Protein AF-A0A662TA96-F1 (afdb_monomer_lite)

Sequence (288 aa):
MRIIREYHLDTNRWPRAREIENVYGSIAVYYILEEMRRYGWVERVESGENGGRRVIYRLTKVGETLVILSRWLLERYRIRTVRRLLEELRLGIEALSILSWRRNEVERLAQVLADESVRLARSRLYEKYARDSVIRVDDRMLFEEARSILRKAKNNKKFRRTLLSNTLREYFERFSSQEEDSRRGDEGLYKRLEKRLEKLLEYCFQPRRGRIAVLIKLRAIRSSLTIMSSLIYYAGIFFLLSLAVAVGLTLYALYVPAFFPAIMIMLPYPLLILLLAVICVLARRRTR

Structure (mmCIF, N/CA/C/O backbone):
data_AF-A0A662TA96-F1
#
_entry.id   AF-A0A662TA96-F1
#
loop_
_atom_site.group_PDB
_atom_site.id
_atom_site.type_symbol
_atom_site.label_atom_id
_atom_site.label_alt_id
_atom_site.label_comp_id
_atom_site.label_asym_id
_atom_site.label_entity_id
_atom_site.label_seq_id
_atom_site.pdbx_PDB_ins_code
_atom_site.Cartn_x
_atom_site.Cartn_y
_atom_site.Cartn_z
_atom_site.occupancy
_atom_site.B_iso_or_equiv
_atom_site.auth_seq_id
_atom_site.auth_comp_id
_atom_site.auth_asym_id
_atom_site.auth_atom_id
_atom_site.pdbx_PDB_model_num
ATOM 1 N N . MET A 1 1 ? -17.696 -3.565 18.956 1.00 83.19 1 MET A N 1
ATOM 2 C CA . MET A 1 1 ? -18.428 -4.399 17.970 1.00 83.19 1 MET A CA 1
ATOM 3 C C . MET A 1 1 ? -17.549 -5.429 17.254 1.00 83.19 1 MET A C 1
ATOM 5 O O . MET A 1 1 ? -17.860 -6.602 17.384 1.00 83.19 1 MET A O 1
ATOM 9 N N . ARG A 1 2 ? -16.456 -5.058 16.552 1.00 84.00 2 ARG A N 1
ATOM 10 C CA . ARG A 1 2 ? -15.569 -6.045 15.881 1.00 84.00 2 ARG A CA 1
ATOM 11 C C . ARG A 1 2 ? -15.071 -7.139 16.835 1.00 84.00 2 ARG A C 1
ATOM 13 O O . ARG A 1 2 ? -15.304 -8.304 16.559 1.00 84.00 2 ARG A O 1
ATOM 20 N N . ILE A 1 3 ? -14.523 -6.730 17.984 1.00 85.69 3 ILE A N 1
ATOM 21 C CA . ILE A 1 3 ? -14.071 -7.627 19.063 1.00 85.69 3 ILE A CA 1
ATOM 22 C C . ILE A 1 3 ? -15.184 -8.599 19.479 1.00 85.69 3 ILE A C 1
ATOM 24 O O . ILE A 1 3 ? -14.939 -9.787 19.599 1.00 85.69 3 ILE A O 1
ATOM 28 N N . ILE A 1 4 ? -16.423 -8.115 19.633 1.00 87.50 4 ILE A N 1
ATOM 29 C CA . ILE A 1 4 ? -17.569 -8.945 20.040 1.00 87.50 4 ILE A CA 1
ATOM 30 C C . ILE A 1 4 ? -17.883 -10.013 18.985 1.00 87.50 4 ILE A C 1
ATOM 32 O O . ILE A 1 4 ? -18.104 -11.169 19.330 1.00 87.50 4 ILE A O 1
ATOM 36 N N . ARG A 1 5 ? -17.882 -9.630 17.702 1.00 86.06 5 ARG A N 1
ATOM 37 C CA . ARG A 1 5 ? -18.150 -10.546 16.587 1.00 86.06 5 ARG A CA 1
ATOM 38 C C . ARG A 1 5 ? -17.039 -11.579 16.412 1.00 86.06 5 ARG A C 1
ATOM 40 O O . ARG A 1 5 ? -17.352 -12.746 16.244 1.00 86.06 5 ARG A O 1
ATOM 47 N N . GLU A 1 6 ? -15.777 -11.148 16.419 1.00 87.25 6 GLU A N 1
ATOM 48 C CA . GLU A 1 6 ? -14.607 -12.037 16.295 1.00 87.25 6 GLU A CA 1
ATOM 49 C C . GLU A 1 6 ? -14.605 -13.055 17.434 1.00 87.25 6 GLU A C 1
ATOM 51 O O . GLU A 1 6 ? -14.602 -14.253 17.188 1.00 87.25 6 GLU A O 1
ATOM 56 N N . TYR A 1 7 ? -14.799 -12.588 18.665 1.00 88.31 7 TYR A N 1
ATOM 57 C CA . TYR A 1 7 ? -14.907 -13.462 19.821 1.00 88.31 7 TYR A CA 1
ATOM 58 C C . TYR A 1 7 ? -16.014 -14.510 19.691 1.00 88.31 7 TYR A C 1
ATOM 60 O O . TYR A 1 7 ? -15.793 -15.685 19.978 1.00 88.31 7 TYR A O 1
ATOM 68 N N . HIS A 1 8 ? -17.205 -14.098 19.247 1.00 88.62 8 HIS A N 1
ATOM 69 C CA . HIS A 1 8 ? -18.317 -15.021 19.056 1.00 88.62 8 HIS A CA 1
ATOM 70 C C . HIS A 1 8 ? -18.046 -16.042 17.950 1.00 88.62 8 HIS A C 1
ATOM 72 O O . HIS A 1 8 ? -18.362 -17.211 18.135 1.00 88.62 8 HIS A O 1
ATOM 78 N N . LEU A 1 9 ? -17.424 -15.631 16.843 1.00 88.19 9 LEU A N 1
ATOM 79 C CA . LEU A 1 9 ? -17.047 -16.542 15.760 1.00 88.19 9 LEU A CA 1
ATOM 80 C C . LEU A 1 9 ? -15.986 -17.557 16.199 1.00 88.19 9 LEU A C 1
ATOM 82 O O . LEU A 1 9 ? -16.085 -18.723 15.832 1.00 88.19 9 LEU A O 1
ATOM 86 N N . ASP A 1 10 ? -15.015 -17.128 17.003 1.00 89.50 10 ASP A N 1
ATOM 87 C CA . ASP A 1 10 ? -13.891 -17.972 17.414 1.00 89.50 10 ASP A CA 1
ATOM 88 C C . ASP A 1 10 ? -14.271 -18.949 18.534 1.00 89.50 10 ASP A C 1
ATOM 90 O O . ASP A 1 10 ? -13.751 -20.059 18.612 1.00 89.50 10 ASP A O 1
ATOM 94 N N . THR A 1 11 ? -15.171 -18.539 19.431 1.00 87.75 11 THR A N 1
ATOM 95 C CA . THR A 1 11 ? -15.478 -19.288 20.664 1.00 87.75 11 THR A CA 1
ATOM 96 C C . THR A 1 11 ? -16.909 -19.819 20.729 1.00 87.75 11 THR A C 1
ATOM 98 O O . THR A 1 11 ? -17.276 -20.479 21.699 1.00 87.75 11 THR A O 1
ATOM 101 N N . ASN A 1 12 ? -17.738 -19.502 19.731 1.00 88.25 12 ASN A N 1
ATOM 102 C CA . ASN A 1 12 ? -19.174 -19.789 19.682 1.00 88.25 12 ASN A CA 1
ATOM 103 C C . ASN A 1 12 ? -19.975 -19.269 20.900 1.00 88.25 12 ASN A C 1
ATOM 105 O O . ASN A 1 12 ? -21.102 -19.694 21.148 1.00 88.25 12 ASN A O 1
ATOM 109 N N . ARG A 1 13 ? -19.419 -18.318 21.671 1.00 88.75 13 ARG A N 1
ATOM 110 C CA . ARG A 1 13 ? -20.044 -17.709 22.861 1.00 88.75 13 ARG A CA 1
ATOM 111 C C . ARG A 1 13 ? -19.975 -16.186 22.834 1.00 88.75 13 ARG A C 1
ATOM 113 O O . ARG A 1 13 ? -19.090 -15.607 22.216 1.00 88.75 13 ARG A O 1
ATOM 120 N N . TRP A 1 14 ? -20.896 -15.524 23.530 1.00 90.12 14 TRP A N 1
ATOM 121 C CA . TRP A 1 14 ? -20.881 -14.063 23.642 1.00 90.12 14 TRP A CA 1
ATOM 122 C C . TRP A 1 14 ? -19.935 -13.598 24.759 1.00 90.12 14 TRP A C 1
ATOM 124 O O . TRP A 1 14 ? -19.918 -14.205 25.837 1.00 90.12 14 TRP A O 1
ATOM 134 N N . PRO A 1 15 ? -19.144 -12.535 24.529 1.00 90.44 15 PRO A N 1
ATOM 135 C CA . PRO A 1 15 ? -18.167 -12.076 25.500 1.00 90.44 15 PRO A CA 1
ATOM 136 C C . PRO A 1 15 ? -18.794 -11.309 26.666 1.00 90.44 15 PRO A C 1
ATOM 138 O O . PRO A 1 15 ? -19.827 -10.641 26.546 1.00 90.44 15 PRO A O 1
ATOM 141 N N . ARG A 1 16 ? -18.098 -11.348 27.802 1.00 90.62 16 ARG A N 1
ATOM 142 C CA . ARG A 1 16 ? -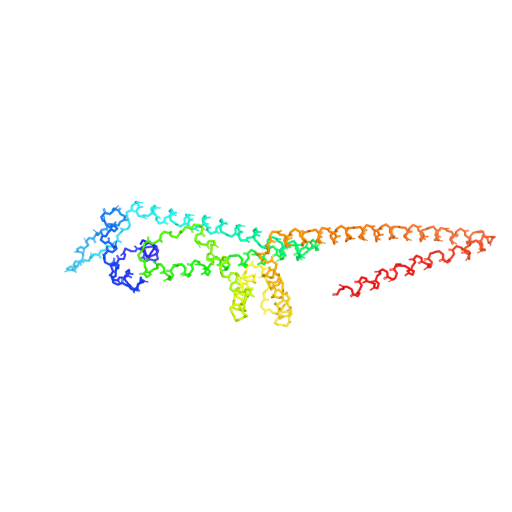18.332 -10.473 28.959 1.00 90.62 16 ARG A CA 1
ATOM 143 C C . ARG A 1 16 ? -17.623 -9.134 28.768 1.00 90.62 16 ARG A C 1
ATOM 145 O O . ARG A 1 16 ? -16.610 -9.064 28.077 1.00 90.62 16 ARG A O 1
ATOM 152 N N . ALA A 1 17 ? -18.077 -8.089 29.464 1.00 88.19 17 ALA A N 1
ATOM 153 C CA . ALA A 1 17 ? -17.422 -6.774 29.411 1.00 88.19 17 ALA A CA 1
ATOM 154 C C . ALA A 1 17 ? -15.919 -6.847 29.733 1.00 88.19 17 ALA A C 1
ATOM 156 O O . ALA A 1 17 ? -15.122 -6.290 28.990 1.00 88.19 17 ALA A O 1
ATOM 157 N N . ARG A 1 18 ? -15.531 -7.620 30.757 1.00 88.50 18 ARG A N 1
ATOM 158 C CA . ARG A 1 18 ? -14.122 -7.829 31.130 1.00 88.50 18 ARG A CA 1
ATOM 159 C C . ARG A 1 18 ? -13.299 -8.511 30.030 1.00 88.50 18 ARG A C 1
ATOM 161 O O . ARG A 1 18 ? -12.125 -8.218 29.861 1.00 88.50 18 ARG A O 1
ATOM 168 N N . GLU A 1 19 ? -13.906 -9.409 29.258 1.00 89.81 19 GLU A N 1
ATOM 169 C CA . GLU A 1 19 ? -13.230 -10.082 28.139 1.00 89.81 19 GLU A CA 1
ATOM 170 C C . GLU A 1 19 ? -13.022 -9.111 26.967 1.00 89.81 19 GLU A C 1
ATOM 172 O O . GLU A 1 19 ? -11.973 -9.121 26.330 1.00 89.81 19 GLU A O 1
ATOM 177 N N . ILE A 1 20 ? -13.985 -8.215 26.731 1.00 86.88 20 ILE A N 1
ATOM 178 C CA . ILE A 1 20 ? -13.861 -7.138 25.740 1.00 86.88 20 ILE A CA 1
ATOM 179 C C . ILE A 1 20 ? -12.807 -6.121 26.190 1.00 86.88 20 ILE A C 1
ATOM 181 O O . ILE A 1 20 ? -11.989 -5.701 25.378 1.00 86.88 20 ILE A O 1
ATOM 185 N N . GLU A 1 21 ? -12.810 -5.743 27.467 1.00 86.06 21 GLU A N 1
ATOM 186 C CA . GLU A 1 21 ? -11.836 -4.835 28.077 1.00 86.06 21 GLU A CA 1
ATOM 187 C C . GLU A 1 21 ? -10.407 -5.360 27.931 1.00 86.06 21 GLU A C 1
ATOM 189 O O . GLU A 1 21 ? -9.543 -4.609 27.489 1.00 86.06 21 GLU A O 1
ATOM 194 N N . ASN A 1 22 ? -10.171 -6.646 28.207 1.00 86.31 22 ASN A N 1
ATOM 195 C CA . ASN A 1 22 ? -8.850 -7.263 28.064 1.00 86.31 22 ASN A CA 1
ATOM 196 C C . ASN A 1 22 ? -8.291 -7.134 26.638 1.00 86.31 22 ASN A C 1
ATOM 198 O O . ASN A 1 22 ? -7.093 -6.938 26.462 1.00 86.31 22 ASN A O 1
ATOM 202 N N . VAL A 1 23 ? -9.151 -7.233 25.618 1.00 82.56 23 VAL A N 1
ATOM 203 C CA . VAL A 1 23 ? -8.744 -7.109 24.208 1.00 82.56 23 VAL A CA 1
ATOM 204 C C . VAL A 1 23 ? -8.660 -5.645 23.770 1.00 82.56 23 VAL A C 1
ATOM 206 O O . VAL A 1 23 ? -7.796 -5.279 22.978 1.00 82.56 23 VAL A O 1
ATOM 209 N N . TYR A 1 24 ? -9.562 -4.795 24.259 1.00 80.06 24 TYR A N 1
ATOM 210 C CA . TYR A 1 24 ? -9.608 -3.375 23.910 1.00 80.06 24 TYR A CA 1
ATOM 211 C C . TYR A 1 24 ? -8.522 -2.553 24.621 1.00 80.06 24 TYR A C 1
ATOM 213 O O . TYR A 1 24 ? -8.091 -1.528 24.100 1.00 80.06 24 TYR A O 1
ATOM 221 N N . GLY A 1 25 ? -8.076 -2.993 25.800 1.00 78.06 25 GLY A N 1
ATOM 222 C CA . GLY A 1 25 ? -7.017 -2.361 26.586 1.00 78.06 25 GLY A CA 1
ATOM 223 C C . GLY A 1 25 ? -7.434 -1.081 27.316 1.00 78.06 25 GLY A C 1
ATOM 224 O O . GLY A 1 25 ? -6.573 -0.276 27.660 1.00 78.06 25 GLY A O 1
ATOM 225 N N . SER A 1 26 ? -8.735 -0.842 27.527 1.00 77.75 26 SER A N 1
ATOM 226 C CA . SER A 1 26 ? -9.219 0.354 28.232 1.00 77.75 26 SER A CA 1
ATOM 227 C C . SER A 1 26 ? -10.564 0.136 28.924 1.00 77.75 26 SER A C 1
ATOM 229 O O . SER A 1 26 ? -11.493 -0.430 28.345 1.00 77.75 26 SER A O 1
ATOM 231 N N . ILE A 1 27 ? -10.690 0.684 30.137 1.00 82.62 27 ILE A N 1
ATOM 232 C CA . ILE A 1 27 ? -11.917 0.663 30.948 1.00 82.62 27 ILE A CA 1
ATOM 233 C C . ILE A 1 27 ? -13.061 1.483 30.324 1.00 82.62 27 ILE A C 1
ATOM 235 O O . ILE A 1 27 ? -14.226 1.311 30.675 1.00 82.62 27 ILE A O 1
ATOM 239 N N . ALA A 1 28 ? -12.776 2.333 29.329 1.00 81.25 28 ALA A N 1
ATOM 240 C CA . ALA A 1 28 ? -13.803 3.068 28.586 1.00 81.25 28 ALA A CA 1
ATOM 241 C C . ALA A 1 28 ? -14.822 2.139 27.890 1.00 81.25 28 ALA A C 1
ATOM 243 O O . ALA A 1 28 ? -15.920 2.573 27.541 1.00 81.25 28 ALA A O 1
ATOM 244 N N . VAL A 1 29 ? -14.493 0.850 27.729 1.00 84.81 29 VAL A N 1
ATOM 245 C CA . VAL A 1 29 ? -15.390 -0.181 27.187 1.00 84.81 29 VAL A CA 1
ATOM 246 C C . VAL A 1 29 ? -16.742 -0.215 27.889 1.00 84.81 29 VAL A C 1
ATOM 248 O O . VAL A 1 29 ? -17.747 -0.362 27.202 1.00 84.81 29 VAL A O 1
ATOM 251 N N . TYR A 1 30 ? -16.807 -0.057 29.214 1.00 86.62 30 TYR A N 1
ATOM 252 C CA . TYR A 1 30 ? -18.087 -0.124 29.932 1.00 86.62 30 TYR A CA 1
ATOM 253 C C . TYR A 1 30 ? -19.036 1.005 29.510 1.00 86.62 30 TYR A C 1
ATOM 255 O O . TYR A 1 30 ? -20.208 0.747 29.241 1.00 86.62 30 TYR A O 1
ATOM 263 N N . TYR A 1 31 ? -18.518 2.231 29.372 1.00 85.75 31 TYR A N 1
ATOM 264 C CA . TYR A 1 31 ? -19.290 3.375 28.879 1.00 85.75 31 TYR A CA 1
ATOM 265 C C . TYR A 1 31 ? -19.729 3.165 27.425 1.00 85.75 31 TYR A C 1
ATOM 267 O O . TYR A 1 31 ? -20.898 3.339 27.091 1.00 85.75 31 TYR A O 1
ATOM 275 N N . ILE A 1 32 ? -18.811 2.708 26.570 1.00 85.69 32 ILE A N 1
ATOM 276 C CA . ILE A 1 32 ? -19.085 2.465 25.150 1.00 85.69 32 ILE A CA 1
ATOM 277 C C . ILE A 1 32 ? -20.143 1.367 24.969 1.00 85.69 32 ILE A C 1
ATOM 279 O O . ILE A 1 32 ? -21.026 1.505 24.129 1.00 85.69 32 ILE A O 1
ATOM 283 N N . LEU A 1 33 ? -20.081 0.275 25.737 1.00 89.56 33 LEU A N 1
ATOM 284 C CA . LEU A 1 33 ? -21.072 -0.806 25.676 1.00 89.56 33 LEU A CA 1
ATOM 285 C C . LEU A 1 33 ? -22.460 -0.329 26.101 1.00 89.56 33 LEU A C 1
ATOM 287 O O . LEU A 1 33 ? -23.453 -0.721 25.492 1.00 89.56 33 LEU A O 1
ATOM 291 N N . GLU A 1 34 ? -22.522 0.531 27.113 1.00 89.00 34 GLU A N 1
ATOM 292 C CA . GLU A 1 34 ? -23.765 1.136 27.573 1.00 89.00 34 GLU A CA 1
ATOM 293 C C . GLU A 1 34 ? -24.357 2.080 26.514 1.00 89.00 34 GLU A C 1
ATOM 295 O O . GLU A 1 34 ? -25.559 2.058 26.252 1.00 89.00 34 GLU A O 1
ATOM 300 N N . GLU A 1 35 ? -23.514 2.843 25.822 1.00 89.00 35 GLU A N 1
ATOM 301 C CA . GLU A 1 35 ? -23.929 3.686 24.702 1.00 89.00 35 GLU A CA 1
ATOM 302 C C . GLU A 1 35 ? -24.412 2.850 23.503 1.00 89.00 35 GLU A C 1
ATOM 304 O O . GLU A 1 35 ? -25.493 3.081 22.961 1.00 89.00 35 GLU A O 1
ATOM 309 N N . MET A 1 36 ? -23.668 1.801 23.137 1.00 89.00 36 MET A N 1
ATOM 310 C CA . MET A 1 36 ? -24.052 0.849 22.086 1.00 89.00 36 MET A CA 1
ATOM 311 C C . MET A 1 36 ? -25.371 0.136 22.403 1.00 89.00 36 MET A C 1
ATOM 313 O O . MET A 1 36 ? -26.127 -0.185 21.482 1.00 89.00 36 MET A O 1
ATOM 317 N N . ARG A 1 37 ? -25.659 -0.095 23.690 1.00 91.56 37 ARG A N 1
ATOM 318 C CA . ARG A 1 37 ? -26.942 -0.620 24.159 1.00 91.56 37 ARG A CA 1
ATOM 319 C C . ARG A 1 37 ? -28.074 0.371 23.923 1.00 91.56 37 ARG A C 1
ATOM 321 O O . ARG A 1 37 ? -29.102 -0.020 23.382 1.00 91.56 37 ARG A O 1
ATOM 328 N N . ARG A 1 38 ? -27.879 1.650 24.263 1.00 89.25 38 ARG A N 1
ATOM 329 C CA . ARG A 1 38 ? -28.877 2.712 24.026 1.00 89.25 38 ARG A CA 1
ATOM 330 C C . ARG A 1 38 ? -29.228 2.863 22.546 1.00 89.25 38 ARG A C 1
ATOM 332 O O . ARG A 1 38 ? -30.392 3.062 22.225 1.00 89.25 38 ARG A O 1
ATOM 339 N N . TYR A 1 39 ? -28.253 2.709 21.651 1.00 87.81 39 TYR A N 1
ATOM 340 C CA . TYR A 1 39 ? -28.488 2.730 20.201 1.00 87.81 39 TYR A CA 1
ATOM 341 C C . TYR A 1 39 ? -29.025 1.406 19.624 1.00 87.81 39 TYR A C 1
ATOM 343 O O . TYR A 1 39 ? -29.233 1.306 18.414 1.00 87.81 39 TYR A O 1
ATOM 351 N N . GLY A 1 40 ? -29.230 0.376 20.452 1.00 88.62 40 GLY A N 1
ATOM 352 C CA . GLY A 1 40 ? -29.748 -0.922 20.017 1.00 88.62 40 GLY A CA 1
ATOM 353 C C . GLY A 1 40 ? -28.773 -1.734 19.160 1.00 88.62 40 GLY A C 1
ATOM 354 O O . GLY A 1 40 ? -29.195 -2.607 18.405 1.00 88.62 40 GLY A O 1
ATOM 355 N N . TRP A 1 41 ? -27.467 -1.458 19.227 1.00 92.12 41 TRP A N 1
ATOM 356 C CA . TRP A 1 41 ? -26.442 -2.211 18.485 1.00 92.12 41 TRP A CA 1
ATOM 357 C C . TRP A 1 41 ? -25.974 -3.446 19.251 1.00 92.12 41 TRP A C 1
ATOM 359 O O . TRP A 1 41 ? -25.523 -4.427 18.656 1.00 92.12 41 TRP A O 1
ATOM 369 N N . VAL A 1 42 ? -26.062 -3.387 20.579 1.00 92.06 42 VAL A N 1
ATOM 370 C CA . VAL A 1 42 ? -25.659 -4.456 21.487 1.00 92.06 42 VAL A CA 1
ATOM 371 C C . VAL A 1 42 ? -26.777 -4.696 22.497 1.00 92.06 42 VAL A C 1
ATOM 373 O O . VAL A 1 42 ? -27.293 -3.764 23.102 1.00 92.06 42 VAL A O 1
ATOM 376 N N . GLU A 1 43 ? -27.127 -5.955 22.710 1.00 92.00 43 GLU A N 1
ATOM 377 C CA . GLU A 1 43 ? -28.016 -6.403 23.772 1.00 92.00 43 GLU A CA 1
ATOM 378 C C . GLU A 1 43 ? -27.194 -6.862 24.974 1.00 92.00 43 GLU A C 1
ATOM 380 O O . GLU A 1 43 ? -26.231 -7.623 24.847 1.00 92.00 43 GLU A O 1
ATOM 385 N N . ARG A 1 44 ? -27.596 -6.406 26.160 1.00 90.00 44 ARG A N 1
ATOM 386 C CA . ARG A 1 44 ? -27.081 -6.907 27.431 1.00 90.00 44 ARG A CA 1
ATOM 387 C C . ARG A 1 44 ? -27.991 -8.042 27.882 1.00 90.00 44 ARG A C 1
ATOM 389 O O . ARG A 1 44 ? -29.145 -7.790 28.211 1.00 90.00 44 ARG A O 1
ATOM 396 N N . VAL A 1 45 ? -27.468 -9.263 27.910 1.00 87.38 45 VAL A N 1
ATOM 397 C CA . VAL A 1 45 ? -28.209 -10.443 28.366 1.00 87.38 45 VAL A CA 1
ATOM 398 C C . VAL A 1 45 ? -27.643 -10.874 29.709 1.00 87.38 45 VAL A C 1
ATOM 400 O O . VAL A 1 45 ? -26.435 -11.074 29.857 1.00 87.38 45 VAL A O 1
ATOM 403 N N . GLU A 1 46 ? -28.515 -10.988 30.701 1.00 83.94 46 GLU A N 1
ATOM 404 C CA . GLU A 1 46 ? -28.163 -11.518 32.013 1.00 83.94 46 GLU A CA 1
ATOM 405 C C . GLU A 1 46 ? -28.533 -13.001 32.033 1.00 83.94 46 GLU A C 1
ATOM 407 O O . GLU A 1 46 ? -29.708 -13.351 31.988 1.00 83.94 46 GLU A O 1
ATOM 412 N N . SER A 1 47 ? -27.528 -13.878 32.043 1.00 67.00 47 SER A N 1
ATOM 413 C CA . SER A 1 47 ? -27.744 -15.309 32.246 1.00 67.00 47 SER A CA 1
ATOM 414 C C . SER A 1 47 ? -27.625 -15.628 33.734 1.00 67.00 47 SER A C 1
ATOM 416 O O . SER A 1 47 ? -26.635 -15.274 34.387 1.00 67.00 47 SER A O 1
ATOM 418 N N . GLY A 1 48 ? -28.666 -16.272 34.259 1.00 60.31 48 GLY A N 1
ATOM 419 C CA . GLY A 1 48 ? -28.779 -16.736 35.639 1.00 60.31 48 GLY A CA 1
ATOM 420 C C . GLY A 1 48 ? -28.365 -18.194 35.838 1.00 60.31 48 GLY A C 1
ATOM 421 O O . GLY A 1 48 ? -28.843 -18.825 36.774 1.00 60.31 48 GLY A O 1
ATOM 422 N N . GLU A 1 49 ? -27.521 -18.765 34.977 1.00 51.84 49 GLU A N 1
ATOM 423 C CA . GLU A 1 49 ? -27.073 -20.151 35.153 1.00 51.84 49 GLU A CA 1
ATOM 424 C C . GLU A 1 49 ? -25.978 -20.258 36.233 1.00 51.84 49 GLU A C 1
ATOM 426 O O . GLU A 1 49 ? -24.920 -19.625 36.147 1.00 51.84 49 GLU A O 1
ATOM 431 N N . ASN A 1 50 ? -26.234 -21.105 37.238 1.00 49.59 50 ASN A N 1
ATOM 432 C CA . ASN A 1 50 ? -25.343 -21.471 38.351 1.00 49.59 50 ASN A CA 1
ATOM 433 C C . ASN A 1 50 ? -25.037 -20.360 39.374 1.00 49.59 50 ASN A C 1
ATOM 435 O O . ASN A 1 50 ? -23.875 -20.107 39.691 1.00 49.59 50 ASN A O 1
ATOM 439 N N . GLY A 1 51 ? -26.065 -19.695 39.915 1.00 55.12 51 GLY A N 1
ATOM 440 C CA . GLY A 1 51 ? -25.956 -18.891 41.149 1.00 55.12 51 GLY A CA 1
ATOM 441 C C . GLY A 1 51 ? -25.149 -17.586 41.054 1.00 55.12 51 GLY A C 1
ATOM 442 O O . GLY A 1 51 ? -25.112 -16.820 42.013 1.00 55.12 51 GLY A O 1
ATOM 443 N N . GLY A 1 52 ? -24.541 -17.287 39.903 1.00 58.00 52 GLY A N 1
ATOM 444 C CA . GLY A 1 52 ? -23.850 -16.029 39.632 1.00 58.00 52 GLY A CA 1
ATOM 445 C C . GLY A 1 52 ? -24.489 -15.292 38.462 1.00 58.00 52 GLY A C 1
ATOM 446 O O . GLY A 1 52 ? -24.589 -15.845 37.370 1.00 58.00 52 GLY A O 1
ATOM 447 N N . ARG A 1 53 ? -24.876 -14.023 38.657 1.00 65.25 53 ARG A N 1
ATOM 448 C CA . ARG A 1 53 ? -25.350 -13.155 37.564 1.00 65.25 53 ARG A CA 1
ATOM 449 C C . ARG A 1 53 ? -24.226 -12.964 36.543 1.00 65.25 53 ARG A C 1
ATOM 451 O O . ARG A 1 53 ? -23.254 -12.255 36.808 1.00 65.25 53 ARG A O 1
ATOM 458 N N . ARG A 1 54 ? -24.339 -13.593 35.370 1.00 73.31 54 ARG A N 1
ATOM 459 C CA . ARG A 1 54 ? -23.375 -13.443 34.270 1.00 73.31 54 ARG A CA 1
ATOM 460 C C . ARG A 1 54 ? -23.950 -12.506 33.220 1.00 73.31 54 ARG A C 1
ATOM 462 O O . ARG A 1 54 ? -24.898 -12.848 32.525 1.00 73.31 54 ARG A O 1
ATOM 469 N N . VAL A 1 55 ? -23.344 -11.330 33.089 1.00 85.25 55 VAL A N 1
ATOM 470 C CA . VAL A 1 55 ? -23.705 -10.349 32.060 1.00 85.25 55 VAL A CA 1
ATOM 471 C C . VAL A 1 55 ? -22.862 -10.589 30.810 1.00 85.25 55 VAL A C 1
ATOM 473 O O . VAL A 1 55 ? -21.632 -10.488 30.855 1.00 85.25 55 VAL A O 1
ATOM 476 N N . ILE A 1 56 ? -23.525 -10.889 29.698 1.00 90.06 56 ILE A N 1
ATOM 477 C CA . ILE A 1 56 ? -22.914 -11.043 28.374 1.00 90.06 56 ILE A CA 1
ATOM 478 C C . ILE A 1 56 ? -23.454 -9.982 27.415 1.00 90.06 56 ILE A C 1
ATOM 480 O O . ILE A 1 56 ? -24.564 -9.473 27.582 1.00 90.06 56 ILE A O 1
ATOM 484 N N . TYR A 1 57 ? -22.651 -9.650 26.408 1.00 90.56 57 TYR A N 1
ATOM 485 C CA . TYR A 1 57 ? -22.980 -8.634 25.414 1.00 90.56 57 TYR A CA 1
ATOM 486 C C . TYR A 1 57 ? -23.105 -9.277 24.035 1.00 90.56 57 TYR A C 1
ATOM 488 O O . TYR A 1 57 ? -22.120 -9.755 23.467 1.00 90.56 57 TYR A O 1
ATOM 496 N N . ARG A 1 58 ? -24.327 -9.281 23.501 1.00 91.25 58 ARG A N 1
ATOM 497 C CA . ARG A 1 58 ? -24.675 -9.841 22.194 1.00 91.25 58 ARG A CA 1
ATOM 498 C C . ARG A 1 58 ? -24.817 -8.733 21.158 1.00 91.25 58 ARG A C 1
ATOM 500 O O . ARG A 1 58 ? -25.386 -7.692 21.453 1.00 91.25 58 ARG A O 1
ATOM 507 N N . LEU A 1 59 ? -24.342 -8.946 19.931 1.00 91.31 59 LEU A N 1
ATOM 508 C CA . LEU A 1 59 ? -24.679 -8.036 18.831 1.00 91.31 59 LEU A CA 1
ATOM 509 C C . LEU A 1 59 ? -26.130 -8.262 18.400 1.00 91.31 59 LEU A C 1
ATOM 511 O O . LEU A 1 59 ? -26.550 -9.399 18.191 1.00 91.31 59 LEU A O 1
ATOM 515 N N . THR A 1 60 ? -26.885 -7.179 18.239 1.00 92.50 60 THR A N 1
ATOM 516 C CA . THR A 1 60 ? -28.205 -7.239 17.600 1.00 92.50 60 THR A CA 1
ATOM 517 C C . THR A 1 60 ? -28.043 -7.418 16.090 1.00 92.50 60 THR A C 1
ATOM 519 O O . THR A 1 60 ? -26.960 -7.190 15.545 1.00 92.50 60 THR A O 1
ATOM 522 N N . LYS A 1 61 ? -29.128 -7.727 15.366 1.00 90.25 61 LYS A N 1
ATOM 523 C CA . LYS A 1 61 ? -29.109 -7.739 13.887 1.00 90.25 61 LYS A CA 1
ATOM 524 C C . LYS A 1 61 ? -28.599 -6.412 13.303 1.00 90.25 61 LYS A C 1
ATOM 526 O O . LYS A 1 61 ? -27.876 -6.404 12.305 1.00 90.25 61 LYS A O 1
ATOM 531 N N . VAL A 1 62 ? -28.936 -5.289 13.943 1.00 88.31 62 VAL A N 1
ATOM 532 C CA . VAL A 1 62 ? -28.447 -3.954 13.564 1.00 88.31 62 VAL A CA 1
ATOM 533 C C . VAL A 1 62 ? -26.941 -3.848 13.810 1.00 88.31 62 VAL A C 1
ATOM 535 O O . VAL A 1 62 ? -26.205 -3.453 12.907 1.00 88.31 62 VAL A O 1
ATOM 538 N N . GLY A 1 63 ? -26.461 -4.260 14.988 1.00 87.12 63 GLY A N 1
ATOM 539 C CA . GLY A 1 63 ? -25.034 -4.271 15.317 1.00 87.12 63 GLY A CA 1
ATOM 540 C C . GLY A 1 63 ? -24.204 -5.147 14.377 1.00 87.12 63 GLY A C 1
ATOM 541 O O . GLY A 1 63 ? -23.145 -4.726 13.910 1.00 87.12 63 GLY A O 1
ATOM 542 N N . GLU A 1 64 ? -24.693 -6.340 14.035 1.00 85.88 64 GLU A N 1
ATOM 543 C CA . GLU A 1 64 ? -24.050 -7.226 13.058 1.00 85.88 64 GLU A CA 1
ATOM 544 C C . GLU A 1 64 ? -23.969 -6.580 11.672 1.00 85.88 64 GLU A C 1
ATOM 546 O O . GLU A 1 64 ? -22.899 -6.562 11.051 1.00 85.88 64 GLU A O 1
ATOM 551 N N . THR A 1 65 ? -25.070 -5.977 11.219 1.00 86.56 65 THR A N 1
ATOM 552 C CA . THR A 1 65 ? -25.130 -5.267 9.937 1.00 86.56 65 THR A CA 1
ATOM 553 C C . THR A 1 65 ? -24.145 -4.096 9.909 1.00 86.56 65 THR A C 1
ATOM 555 O O . THR A 1 65 ? -23.423 -3.921 8.928 1.00 86.56 65 THR A O 1
ATOM 558 N N . LEU A 1 66 ? -24.022 -3.332 11.000 1.00 84.88 66 LEU A N 1
ATOM 559 C CA . LEU A 1 66 ? -23.054 -2.235 11.118 1.00 84.88 66 LEU A CA 1
ATOM 560 C C . LEU A 1 66 ? -21.600 -2.721 11.068 1.00 84.88 66 LEU A C 1
ATOM 562 O O . LEU A 1 66 ? -20.752 -2.064 10.457 1.00 84.88 66 LEU A O 1
ATOM 566 N N . VAL A 1 67 ? -21.283 -3.877 11.657 1.00 83.06 67 VAL A N 1
ATOM 567 C CA . VAL A 1 67 ? -19.940 -4.474 11.540 1.00 83.06 67 VAL A CA 1
ATOM 568 C C . VAL A 1 67 ? -19.635 -4.860 10.091 1.00 83.06 67 VAL A C 1
ATOM 570 O O . VAL A 1 67 ? -18.536 -4.592 9.602 1.00 83.06 67 VAL A O 1
ATOM 573 N N . ILE A 1 68 ? -20.601 -5.439 9.378 1.00 80.75 68 ILE A N 1
ATOM 574 C CA . ILE A 1 68 ? -20.432 -5.809 7.966 1.00 80.75 68 ILE A CA 1
ATOM 575 C C . ILE A 1 68 ? -20.277 -4.557 7.090 1.00 80.75 68 ILE A C 1
ATOM 577 O O . ILE A 1 68 ? -19.321 -4.459 6.317 1.00 80.75 68 ILE A O 1
ATOM 581 N N . LEU A 1 69 ? -21.165 -3.572 7.249 1.00 83.38 69 LEU A N 1
ATOM 582 C CA . LEU A 1 69 ? -21.139 -2.319 6.490 1.00 83.38 69 LEU A CA 1
ATOM 583 C C . LEU A 1 69 ? -19.859 -1.524 6.742 1.00 83.38 69 LEU A C 1
ATOM 585 O O . LEU A 1 69 ? -19.251 -1.024 5.799 1.00 83.38 69 LEU A O 1
ATOM 589 N N . SER A 1 70 ? -19.410 -1.434 7.995 1.00 78.94 70 SER A N 1
ATOM 590 C CA . SER A 1 70 ? -18.155 -0.753 8.328 1.00 78.94 70 SER A CA 1
ATOM 591 C C . SER A 1 70 ? -16.944 -1.449 7.703 1.00 78.94 70 SER A C 1
ATOM 593 O O . SER A 1 70 ? -16.071 -0.768 7.167 1.00 78.94 70 SER A O 1
ATOM 595 N N . ARG A 1 71 ? -16.903 -2.790 7.676 1.00 80.44 71 ARG A N 1
ATOM 596 C CA . ARG A 1 71 ? -15.851 -3.536 6.966 1.00 80.44 71 ARG A CA 1
ATOM 597 C C . ARG A 1 71 ? -15.867 -3.239 5.467 1.00 80.44 71 ARG A C 1
ATOM 599 O O . ARG A 1 71 ? -14.810 -2.974 4.898 1.00 80.44 71 ARG A O 1
ATOM 606 N N . TRP A 1 72 ? -17.043 -3.252 4.845 1.00 83.94 72 TRP A N 1
ATOM 607 C CA . TRP A 1 72 ? -17.191 -2.955 3.421 1.00 83.94 72 TRP A CA 1
ATOM 608 C C . TRP A 1 72 ? -16.785 -1.514 3.082 1.00 83.94 72 TRP A C 1
ATOM 610 O O . TRP A 1 72 ? -16.059 -1.285 2.116 1.00 83.94 72 TRP A O 1
ATOM 620 N N . LEU A 1 73 ? -17.179 -0.543 3.911 1.00 82.38 73 LEU A N 1
ATOM 621 C CA . LEU A 1 73 ? -16.784 0.860 3.766 1.00 82.38 73 LEU A CA 1
ATOM 622 C C . LEU A 1 73 ? -15.269 1.042 3.886 1.00 82.38 73 LEU A C 1
ATOM 624 O O . LEU A 1 73 ? -14.669 1.690 3.032 1.00 82.38 73 LEU A O 1
ATOM 628 N N . LEU A 1 74 ? -14.637 0.432 4.892 1.00 81.19 74 LEU A N 1
ATOM 629 C CA . LEU A 1 74 ? -13.183 0.494 5.070 1.00 81.19 74 LEU A CA 1
ATOM 630 C C . LEU A 1 74 ? -12.435 -0.128 3.887 1.00 81.19 74 LEU A C 1
ATOM 632 O O . LEU A 1 74 ? -11.409 0.403 3.465 1.00 81.19 74 LEU A O 1
ATOM 636 N N . GLU A 1 75 ? -12.956 -1.216 3.322 1.00 84.06 75 GLU A N 1
ATOM 637 C CA . GLU A 1 75 ? -12.378 -1.842 2.133 1.00 84.06 75 GLU A CA 1
ATOM 638 C C . GLU A 1 75 ? -12.542 -0.958 0.891 1.00 84.06 75 GLU A C 1
ATOM 640 O O . GLU A 1 75 ? -11.595 -0.746 0.132 1.00 84.06 75 GLU A O 1
ATOM 645 N N . ARG A 1 76 ? -13.716 -0.344 0.720 1.00 86.06 76 ARG A N 1
ATOM 646 C CA . ARG A 1 76 ? -13.961 0.632 -0.347 1.00 86.06 76 ARG A CA 1
ATOM 647 C C . ARG A 1 76 ? -13.012 1.825 -0.243 1.00 86.06 76 ARG A C 1
ATOM 649 O O . ARG A 1 76 ? -12.494 2.284 -1.263 1.00 86.06 76 ARG A O 1
ATOM 656 N N . TYR A 1 77 ? -12.774 2.318 0.971 1.00 84.62 77 TYR A N 1
ATOM 657 C CA . TYR A 1 77 ? -11.833 3.404 1.234 1.00 84.62 77 TYR A CA 1
ATOM 658 C C . TYR A 1 77 ? -10.405 2.975 0.917 1.00 84.62 77 TYR A C 1
ATOM 660 O O . TYR A 1 77 ? -9.731 3.678 0.171 1.00 84.62 77 TYR A O 1
ATOM 668 N N . ARG A 1 78 ? -9.983 1.781 1.355 1.00 86.94 78 ARG A N 1
ATOM 669 C CA . ARG A 1 78 ? -8.680 1.197 1.002 1.00 86.94 78 ARG A CA 1
ATOM 670 C C . ARG A 1 78 ? -8.473 1.182 -0.511 1.00 86.94 78 ARG A C 1
ATOM 672 O O . ARG A 1 78 ? -7.502 1.758 -0.991 1.00 86.94 78 ARG A O 1
ATOM 679 N N . ILE A 1 79 ? -9.403 0.596 -1.267 1.00 87.94 79 ILE A N 1
ATOM 680 C CA . ILE A 1 79 ? -9.306 0.473 -2.731 1.00 87.94 79 ILE A CA 1
ATOM 681 C C . ILE A 1 79 ? -9.218 1.850 -3.401 1.00 87.94 79 ILE A C 1
ATOM 683 O O . ILE A 1 79 ? -8.378 2.064 -4.279 1.00 87.94 79 ILE A O 1
ATOM 687 N N . ARG A 1 80 ? -10.056 2.809 -2.985 1.00 89.44 80 ARG A N 1
ATOM 688 C CA . ARG A 1 80 ? -10.017 4.183 -3.515 1.00 89.44 80 ARG A CA 1
ATOM 689 C C . ARG A 1 80 ? -8.694 4.873 -3.214 1.00 89.44 80 ARG A C 1
ATOM 691 O O . ARG A 1 80 ? -8.125 5.500 -4.105 1.00 89.44 80 ARG A O 1
ATOM 698 N N . THR A 1 81 ? -8.208 4.761 -1.983 1.00 89.00 81 THR A N 1
ATOM 699 C CA . THR A 1 81 ? -6.945 5.366 -1.567 1.00 89.00 81 THR A CA 1
ATOM 700 C C . THR A 1 81 ? -5.775 4.774 -2.342 1.00 89.00 81 THR A C 1
ATOM 702 O O . THR A 1 81 ? -4.958 5.529 -2.863 1.00 89.00 81 THR A O 1
ATOM 705 N N . VAL A 1 82 ? -5.727 3.449 -2.491 1.00 91.25 82 VAL A N 1
ATOM 706 C CA . VAL A 1 82 ? -4.707 2.758 -3.290 1.00 91.25 82 VAL A CA 1
ATOM 707 C C . VAL A 1 82 ? -4.742 3.238 -4.740 1.00 91.25 82 VAL A C 1
ATOM 709 O O . VAL A 1 82 ? -3.706 3.630 -5.269 1.00 91.25 82 VAL A O 1
ATOM 712 N N . ARG A 1 83 ? -5.924 3.321 -5.368 1.00 91.62 83 ARG A N 1
ATOM 713 C CA . ARG A 1 83 ? -6.059 3.839 -6.741 1.00 91.62 83 ARG A CA 1
ATOM 714 C C . ARG A 1 83 ? -5.521 5.268 -6.877 1.00 91.62 83 ARG A C 1
ATOM 716 O O . ARG A 1 83 ? -4.728 5.531 -7.775 1.00 91.62 83 ARG A O 1
ATOM 723 N N . ARG A 1 84 ? -5.891 6.169 -5.961 1.00 90.25 84 ARG A N 1
ATOM 724 C CA . ARG A 1 84 ? -5.388 7.556 -5.951 1.00 90.25 84 ARG A CA 1
ATOM 725 C C . ARG A 1 84 ? -3.872 7.622 -5.742 1.00 90.25 84 ARG A C 1
ATOM 727 O O . ARG A 1 84 ? -3.203 8.456 -6.341 1.00 90.25 84 ARG A O 1
ATOM 734 N N . LEU A 1 85 ? -3.308 6.751 -4.904 1.00 90.25 85 LEU A N 1
ATOM 735 C CA . LEU A 1 85 ? -1.857 6.669 -4.727 1.00 90.25 85 LEU A CA 1
ATOM 736 C C . LEU A 1 85 ? -1.166 6.188 -6.001 1.00 90.25 85 LEU A C 1
ATOM 738 O O . LEU A 1 85 ? -0.172 6.782 -6.399 1.00 90.25 85 LEU A O 1
ATOM 742 N N . LEU A 1 86 ? -1.701 5.178 -6.683 1.00 90.81 86 LEU A N 1
ATOM 743 C CA . LEU A 1 86 ? -1.148 4.708 -7.956 1.00 90.81 86 LEU A CA 1
ATOM 744 C C . LEU A 1 86 ? -1.157 5.797 -9.030 1.00 90.81 86 LEU A C 1
ATOM 746 O O . LEU A 1 86 ? -0.207 5.897 -9.801 1.00 90.81 86 LEU A O 1
ATOM 750 N N . GLU A 1 87 ? -2.177 6.655 -9.055 1.00 88.69 87 GLU A N 1
ATOM 751 C CA . GLU A 1 87 ? -2.198 7.837 -9.925 1.00 88.69 87 GLU A CA 1
ATOM 752 C C . GLU A 1 87 ? -1.054 8.814 -9.599 1.00 88.69 87 GLU A C 1
ATOM 754 O O . GLU A 1 87 ? -0.438 9.375 -10.507 1.00 88.69 87 GLU A O 1
ATOM 759 N N . GLU A 1 88 ? -0.711 8.980 -8.319 1.00 86.06 88 GLU A N 1
ATOM 760 C CA . GLU A 1 88 ? 0.444 9.776 -7.875 1.00 86.06 88 GLU A CA 1
ATOM 761 C C . GLU A 1 88 ? 1.792 9.102 -8.202 1.00 86.06 88 GLU A C 1
ATOM 763 O O . GLU A 1 88 ? 2.781 9.797 -8.455 1.00 86.06 88 GLU A O 1
ATOM 768 N N . LEU A 1 89 ? 1.829 7.763 -8.242 1.00 87.06 89 LEU A N 1
ATOM 769 C CA . LEU A 1 89 ? 2.989 6.946 -8.631 1.00 87.06 89 LEU A CA 1
ATOM 770 C C . LEU A 1 89 ? 3.140 6.787 -10.151 1.00 87.06 89 LEU A C 1
ATOM 772 O O . LEU A 1 89 ? 4.199 6.363 -10.619 1.00 87.06 89 LEU A O 1
ATOM 776 N N . ARG A 1 90 ? 2.107 7.122 -10.934 1.00 86.50 90 ARG A N 1
ATOM 777 C CA . ARG A 1 90 ? 1.995 6.798 -12.365 1.00 86.50 90 ARG A CA 1
ATOM 778 C C . ARG A 1 90 ? 3.214 7.208 -13.184 1.00 86.50 90 ARG A C 1
ATOM 780 O O . ARG A 1 90 ? 3.651 6.461 -14.049 1.00 86.50 90 ARG A O 1
ATOM 787 N N . LEU A 1 91 ? 3.799 8.362 -12.883 1.00 81.06 91 LEU A N 1
ATOM 788 C CA . LEU A 1 91 ? 5.002 8.835 -13.569 1.00 81.06 91 LEU A CA 1
ATOM 789 C C . LEU A 1 91 ? 6.215 7.949 -13.323 1.00 81.06 91 LEU A C 1
ATOM 791 O O . LEU A 1 91 ? 6.966 7.678 -14.252 1.00 81.06 91 LEU A O 1
ATOM 795 N N . GLY A 1 92 ? 6.400 7.489 -12.086 1.00 82.56 92 GLY A N 1
ATOM 796 C CA . GLY A 1 92 ? 7.457 6.540 -11.758 1.00 82.56 92 GLY A CA 1
ATOM 797 C C . GLY A 1 92 ? 7.225 5.197 -12.445 1.00 82.56 92 GLY A C 1
ATOM 798 O O . GLY A 1 92 ? 8.172 4.611 -12.970 1.00 82.56 92 GLY A O 1
ATOM 799 N N . ILE A 1 93 ? 5.966 4.745 -12.504 1.00 84.38 93 ILE A N 1
ATOM 800 C CA . ILE A 1 93 ? 5.587 3.517 -13.213 1.00 84.38 93 ILE A CA 1
ATOM 801 C C . ILE A 1 93 ? 5.951 3.639 -14.694 1.00 84.38 93 ILE A C 1
ATOM 803 O O . ILE A 1 93 ? 6.666 2.789 -15.220 1.00 84.38 93 ILE A O 1
ATOM 807 N N . GLU A 1 94 ? 5.526 4.711 -15.361 1.00 81.88 94 GLU A N 1
ATOM 808 C CA . GLU A 1 94 ? 5.812 4.951 -16.778 1.00 81.88 94 GLU A CA 1
ATOM 809 C C . GLU A 1 94 ? 7.319 5.127 -17.041 1.00 81.88 94 GLU A C 1
ATOM 811 O O . GLU A 1 94 ? 7.836 4.593 -18.024 1.00 81.88 94 GLU A O 1
ATOM 816 N N . ALA A 1 95 ? 8.048 5.792 -16.137 1.00 78.62 95 ALA A N 1
ATOM 817 C CA . ALA A 1 95 ? 9.491 5.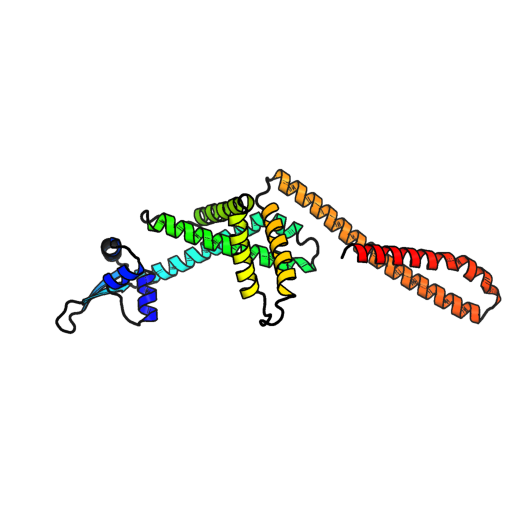994 -16.254 1.00 78.62 95 ALA A CA 1
ATOM 818 C C . ALA A 1 95 ? 10.300 4.697 -16.152 1.00 78.62 95 ALA A C 1
ATOM 820 O O . ALA A 1 95 ? 11.303 4.520 -16.842 1.00 78.62 95 ALA A O 1
ATOM 821 N N . LEU A 1 96 ? 9.881 3.776 -15.288 1.00 80.00 96 LEU A N 1
ATOM 822 C CA . LEU A 1 96 ? 10.580 2.509 -15.078 1.00 80.00 96 LEU A CA 1
ATOM 823 C C . LEU A 1 96 ? 10.102 1.405 -16.030 1.00 80.00 96 LEU A C 1
ATOM 825 O O . LEU A 1 96 ? 10.835 0.440 -16.264 1.00 80.00 96 LEU A O 1
ATOM 829 N N . SER A 1 97 ? 8.924 1.582 -16.631 1.00 78.38 97 SER A N 1
ATOM 830 C CA . SER A 1 97 ? 8.298 0.651 -17.579 1.00 78.38 97 SER A CA 1
ATOM 831 C C . SER A 1 97 ? 8.543 1.008 -19.049 1.00 78.38 97 SER A C 1
ATOM 833 O O . SER A 1 97 ? 7.816 0.527 -19.916 1.00 78.38 97 SER A O 1
ATOM 835 N N . ILE A 1 98 ? 9.561 1.827 -19.359 1.00 68.50 98 ILE A N 1
ATOM 836 C CA . ILE A 1 98 ? 9.936 2.178 -20.749 1.00 68.50 98 ILE A CA 1
ATOM 837 C C . ILE A 1 98 ? 10.102 0.919 -21.610 1.00 68.50 98 ILE A C 1
ATOM 839 O O . ILE A 1 98 ? 9.711 0.898 -22.775 1.00 68.50 98 ILE A O 1
ATOM 843 N N . LEU A 1 99 ? 10.657 -0.145 -21.026 1.00 62.59 99 LEU A N 1
ATOM 844 C CA . LEU A 1 99 ? 10.719 -1.450 -21.668 1.00 62.59 99 LEU A CA 1
ATOM 845 C C . LEU A 1 99 ? 9.481 -2.275 -21.283 1.00 62.59 99 LEU A C 1
ATOM 847 O O . LEU A 1 99 ? 9.276 -2.566 -20.104 1.00 62.59 99 LEU A O 1
ATOM 851 N N . SER A 1 100 ? 8.710 -2.713 -22.280 1.00 62.53 100 SER A N 1
ATOM 852 C CA . SER A 1 100 ? 7.422 -3.412 -22.116 1.00 62.53 100 SER A CA 1
ATOM 853 C C . SER A 1 100 ? 7.491 -4.641 -21.204 1.00 62.53 100 SER A C 1
ATOM 855 O O . SER A 1 100 ? 6.655 -4.796 -20.320 1.00 62.53 100 SER A O 1
ATOM 857 N N . TRP A 1 101 ? 8.536 -5.461 -21.334 1.00 65.38 101 TRP A N 1
ATOM 858 C CA . TRP A 1 101 ? 8.779 -6.648 -20.499 1.00 65.38 101 TRP A CA 1
ATOM 859 C C . TRP A 1 101 ? 8.974 -6.374 -18.993 1.00 65.38 101 TRP A C 1
ATOM 861 O O . TRP A 1 101 ? 8.931 -7.304 -18.197 1.00 65.38 101 TRP A O 1
ATOM 871 N N . ARG A 1 102 ? 9.188 -5.116 -18.574 1.00 72.50 102 ARG A N 1
ATOM 872 C CA . ARG A 1 102 ? 9.366 -4.725 -17.160 1.00 72.50 102 ARG A CA 1
ATOM 873 C C . ARG A 1 102 ? 8.102 -4.140 -16.540 1.00 72.50 102 ARG A C 1
ATOM 875 O O . ARG A 1 102 ? 8.070 -3.925 -15.332 1.00 72.50 102 ARG A O 1
ATOM 882 N N . ARG A 1 103 ? 7.078 -3.880 -17.352 1.00 80.38 103 ARG A N 1
ATOM 883 C CA . ARG A 1 103 ? 5.870 -3.166 -16.941 1.00 80.38 103 ARG A CA 1
ATOM 884 C C . ARG A 1 103 ? 5.139 -3.868 -15.798 1.00 80.38 103 ARG A C 1
ATOM 886 O O . ARG A 1 103 ? 4.871 -3.242 -14.780 1.00 80.38 103 ARG A O 1
ATOM 893 N N . ASN A 1 104 ? 4.929 -5.176 -15.921 1.00 83.50 104 ASN A N 1
ATOM 894 C CA . ASN A 1 104 ? 4.212 -5.961 -14.913 1.00 83.50 104 ASN A CA 1
ATOM 895 C C . ASN A 1 104 ? 4.931 -5.965 -13.552 1.00 83.50 104 ASN A C 1
ATOM 897 O O . ASN A 1 104 ? 4.288 -5.877 -12.512 1.00 83.50 104 ASN A O 1
ATOM 901 N N . GLU A 1 105 ? 6.266 -6.041 -13.549 1.00 85.38 105 GLU A N 1
ATOM 902 C CA . GLU A 1 105 ? 7.083 -6.038 -12.326 1.00 85.38 105 GLU A CA 1
ATOM 903 C C . GLU A 1 105 ? 6.983 -4.684 -11.604 1.00 85.38 105 GLU A C 1
ATOM 905 O O . GLU A 1 105 ? 6.783 -4.623 -10.394 1.00 85.38 105 GLU A O 1
ATOM 910 N N . VAL A 1 106 ? 7.062 -3.584 -12.358 1.00 86.94 106 VAL A N 1
ATOM 911 C CA . VAL A 1 106 ? 6.977 -2.220 -11.816 1.00 86.94 106 VAL A CA 1
ATOM 912 C C . VAL A 1 106 ? 5.567 -1.898 -11.319 1.00 86.94 106 VAL A C 1
ATOM 914 O O . VAL A 1 106 ? 5.426 -1.315 -10.246 1.00 86.94 106 VAL A O 1
ATOM 917 N N . GLU A 1 107 ? 4.529 -2.285 -12.062 1.00 88.88 107 GLU A N 1
ATOM 918 C CA . GLU A 1 107 ? 3.133 -2.100 -11.650 1.00 88.88 107 GLU A CA 1
ATOM 919 C C . GLU A 1 107 ? 2.831 -2.877 -10.359 1.00 88.88 107 GLU A C 1
ATOM 921 O O . GLU A 1 107 ? 2.247 -2.313 -9.433 1.00 88.88 107 GLU A O 1
ATOM 926 N N . ARG A 1 108 ? 3.313 -4.123 -10.233 1.00 89.25 108 ARG A N 1
ATOM 927 C CA . ARG A 1 108 ? 3.189 -4.911 -8.994 1.00 89.25 108 ARG A CA 1
ATOM 928 C C . ARG A 1 108 ? 3.944 -4.279 -7.825 1.00 89.25 108 ARG A C 1
ATOM 930 O O . ARG A 1 108 ? 3.383 -4.170 -6.741 1.00 89.25 108 ARG A O 1
ATOM 937 N N . LEU A 1 109 ? 5.177 -3.810 -8.029 1.00 89.94 109 LEU A N 1
ATOM 938 C CA . LEU A 1 109 ? 5.930 -3.102 -6.985 1.00 89.94 109 LEU A CA 1
ATOM 939 C C . LEU A 1 109 ? 5.206 -1.833 -6.514 1.00 89.94 109 LEU A C 1
ATOM 941 O O . LEU A 1 109 ? 5.132 -1.576 -5.314 1.00 89.94 109 LEU A O 1
ATOM 945 N N . ALA A 1 110 ? 4.654 -1.048 -7.441 1.00 90.62 110 ALA A N 1
ATOM 946 C CA . ALA A 1 110 ? 3.896 0.154 -7.109 1.00 90.62 110 ALA A CA 1
ATOM 947 C C . ALA A 1 110 ? 2.594 -0.172 -6.360 1.00 90.62 110 ALA A C 1
ATOM 949 O O . ALA A 1 110 ? 2.244 0.534 -5.415 1.00 90.62 110 ALA A O 1
ATOM 950 N N . GLN A 1 111 ? 1.915 -1.259 -6.741 1.00 92.75 111 GLN A N 1
ATOM 951 C CA . GLN A 1 111 ? 0.733 -1.770 -6.049 1.00 92.75 111 GLN A CA 1
ATOM 952 C C . GLN A 1 111 ? 1.045 -2.136 -4.596 1.00 92.75 111 GLN A C 1
ATOM 954 O O . GLN A 1 111 ? 0.355 -1.666 -3.695 1.00 92.75 111 GLN A O 1
ATOM 959 N N . VAL A 1 112 ? 2.101 -2.921 -4.358 1.00 92.25 112 VAL A N 1
ATOM 960 C CA . VAL A 1 112 ? 2.483 -3.336 -2.997 1.00 92.25 112 VAL A CA 1
ATOM 961 C C . VAL A 1 112 ? 2.940 -2.136 -2.167 1.00 92.25 112 VAL A C 1
ATOM 963 O O . VAL A 1 112 ? 2.548 -2.004 -1.013 1.00 92.25 112 VAL A O 1
ATOM 966 N N . LEU A 1 113 ? 3.683 -1.195 -2.760 1.00 92.38 113 LEU A N 1
ATOM 967 C CA . LEU A 1 113 ? 4.087 0.034 -2.071 1.00 92.38 113 LEU A CA 1
ATOM 968 C C . LEU A 1 113 ? 2.877 0.881 -1.643 1.00 92.38 113 LEU A C 1
ATOM 970 O O . LEU A 1 113 ? 2.872 1.456 -0.550 1.00 92.38 113 LEU A O 1
ATOM 974 N N . ALA A 1 114 ? 1.856 0.977 -2.499 1.00 92.06 114 ALA A N 1
ATOM 975 C CA . ALA A 1 114 ? 0.618 1.680 -2.183 1.00 92.06 114 ALA A CA 1
ATOM 976 C C . ALA A 1 114 ? -0.174 0.958 -1.081 1.00 92.06 114 ALA A C 1
ATOM 978 O O . ALA A 1 114 ? -0.604 1.611 -0.129 1.00 92.06 114 ALA A O 1
ATOM 979 N N . ASP A 1 115 ? -0.314 -0.367 -1.169 1.00 91.12 115 ASP A N 1
ATOM 980 C CA . ASP A 1 115 ? -0.980 -1.192 -0.154 1.00 91.12 115 ASP A CA 1
ATOM 981 C C . ASP A 1 115 ? -0.306 -1.048 1.221 1.00 91.12 115 ASP A C 1
ATOM 983 O O . ASP A 1 115 ? -0.982 -0.738 2.206 1.00 91.12 115 ASP A O 1
ATOM 987 N N . GLU A 1 116 ? 1.022 -1.176 1.289 1.00 91.81 116 GLU A N 1
ATOM 988 C CA . GLU A 1 116 ? 1.795 -1.058 2.532 1.00 91.81 116 GLU A CA 1
ATOM 989 C C . GLU A 1 116 ? 1.698 0.358 3.124 1.00 91.81 116 GLU A C 1
ATOM 991 O O . GLU A 1 116 ? 1.536 0.543 4.335 1.00 91.81 116 GLU A O 1
ATOM 996 N N . SER A 1 117 ? 1.703 1.388 2.273 1.00 91.38 117 SER A N 1
ATOM 997 C CA . SER A 1 117 ? 1.517 2.777 2.713 1.00 91.38 117 SER A CA 1
ATOM 998 C C . SER A 1 117 ? 0.129 3.009 3.311 1.00 91.38 117 SER A C 1
ATOM 1000 O O . SER A 1 117 ? 0.003 3.691 4.330 1.00 91.38 117 SER A O 1
ATOM 1002 N N . VAL A 1 118 ? -0.913 2.424 2.715 1.00 91.50 118 VAL A N 1
ATOM 1003 C CA . VAL A 1 118 ? -2.283 2.491 3.241 1.00 91.50 118 VAL A CA 1
ATOM 1004 C C . VAL A 1 118 ? -2.420 1.685 4.528 1.00 91.50 118 VAL A C 1
ATOM 1006 O O . VAL A 1 118 ? -3.084 2.144 5.457 1.00 91.50 118 VAL A O 1
ATOM 1009 N N . ARG A 1 119 ? -1.761 0.528 4.635 1.00 89.19 119 ARG A N 1
ATOM 1010 C CA . ARG A 1 119 ? -1.728 -0.281 5.861 1.00 89.19 119 ARG A CA 1
ATOM 1011 C C . ARG A 1 119 ? -1.121 0.501 7.027 1.00 89.19 119 ARG A C 1
ATOM 1013 O O . ARG A 1 119 ? -1.716 0.557 8.103 1.00 89.19 119 ARG A O 1
ATOM 1020 N N . LEU A 1 120 ? 0.012 1.165 6.803 1.00 89.62 120 LEU A N 1
ATOM 1021 C CA . LEU A 1 120 ? 0.660 2.008 7.810 1.00 89.62 120 LEU A CA 1
ATOM 1022 C C . LEU A 1 120 ? -0.164 3.258 8.149 1.00 89.62 120 LEU A C 1
ATOM 1024 O O . LEU A 1 120 ? -0.266 3.614 9.322 1.00 89.62 120 LEU A O 1
ATOM 1028 N N . ALA A 1 121 ? -0.779 3.902 7.152 1.00 88.44 121 ALA A N 1
ATOM 1029 C CA . ALA A 1 121 ? -1.673 5.041 7.370 1.00 88.44 121 ALA A CA 1
ATOM 1030 C C . ALA A 1 121 ? -2.849 4.645 8.257 1.00 88.44 121 ALA A C 1
ATOM 1032 O O . ALA A 1 121 ? -3.149 5.311 9.243 1.00 88.44 121 ALA A O 1
ATOM 1033 N N . ARG A 1 122 ? -3.462 3.503 7.94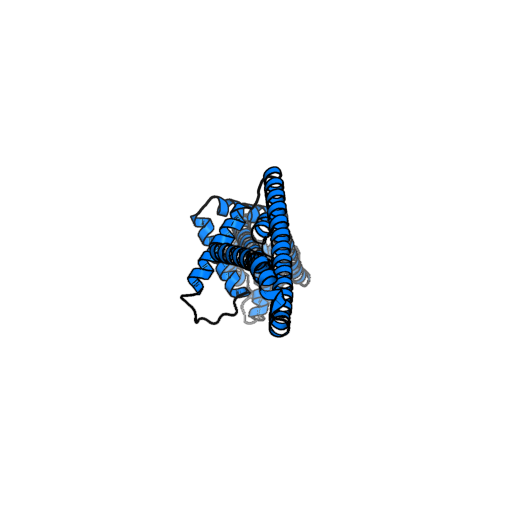2 1.00 86.00 122 ARG A N 1
ATOM 1034 C CA . ARG A 1 122 ? -4.538 2.910 8.720 1.00 86.00 122 ARG A CA 1
ATOM 1035 C C . ARG A 1 122 ? -4.093 2.694 10.170 1.00 86.00 122 ARG A C 1
ATOM 1037 O O . ARG A 1 122 ? -4.770 3.188 11.062 1.00 86.00 122 ARG A O 1
ATOM 1044 N N . SER A 1 123 ? -2.948 2.044 10.405 1.00 84.25 123 SER A N 1
ATOM 1045 C CA . SER A 1 123 ? -2.407 1.817 11.759 1.00 84.25 123 SER A CA 1
ATOM 1046 C C . SER A 1 123 ? -2.221 3.117 12.541 1.00 84.25 123 SER A C 1
ATOM 1048 O O . SER A 1 123 ? -2.696 3.224 13.666 1.00 84.25 123 SER A O 1
ATOM 1050 N N . ARG A 1 124 ? -1.605 4.138 11.929 1.00 84.75 124 ARG A N 1
ATOM 1051 C CA . ARG A 1 124 ? -1.390 5.441 12.579 1.00 84.75 124 ARG A CA 1
ATOM 1052 C C . ARG A 1 124 ? -2.683 6.164 12.908 1.00 84.75 124 ARG A C 1
ATOM 1054 O O . ARG A 1 124 ? -2.795 6.747 13.979 1.00 84.75 124 ARG A O 1
ATOM 1061 N N . LEU A 1 125 ? -3.645 6.149 11.987 1.00 82.00 125 LEU A N 1
ATOM 1062 C CA . LEU A 1 125 ? -4.951 6.759 12.218 1.00 82.00 125 LEU A CA 1
ATOM 1063 C C . LEU A 1 125 ? -5.677 6.024 13.348 1.00 82.00 125 LEU A C 1
ATOM 1065 O O . LEU A 1 125 ? -6.214 6.680 14.232 1.00 82.00 125 LEU A O 1
ATOM 1069 N N . TYR A 1 126 ? -5.627 4.690 13.391 1.00 73.94 126 TYR A N 1
ATOM 1070 C CA . TYR A 1 126 ? -6.176 3.948 14.526 1.00 73.94 126 TYR A CA 1
ATOM 1071 C C . TYR A 1 126 ? -5.462 4.272 15.835 1.00 73.94 126 TYR A C 1
ATOM 1073 O O . TYR A 1 126 ? -6.144 4.525 16.809 1.00 73.94 126 TYR A O 1
ATOM 1081 N N . GLU A 1 127 ? -4.132 4.322 15.887 1.00 74.00 127 GLU A N 1
ATOM 1082 C CA . GLU A 1 127 ? -3.411 4.675 17.121 1.00 74.00 127 GLU A CA 1
ATOM 1083 C C . GLU A 1 127 ? -3.733 6.094 17.604 1.00 74.00 127 GLU A C 1
ATOM 1085 O O . GLU A 1 127 ? -3.949 6.312 18.796 1.00 74.00 127 GLU A O 1
ATOM 1090 N N . LYS A 1 128 ? -3.791 7.056 16.676 1.00 71.94 128 LYS A N 1
ATOM 1091 C CA . LYS A 1 128 ? -4.085 8.460 16.977 1.00 71.94 128 LYS A CA 1
ATOM 1092 C C . LYS A 1 128 ? -5.522 8.642 17.469 1.00 71.94 128 LYS A C 1
ATOM 1094 O O . LYS A 1 128 ? -5.740 9.321 18.462 1.00 71.94 128 LYS A O 1
ATOM 1099 N N . TYR A 1 129 ? -6.488 8.011 16.802 1.00 67.12 129 TYR A N 1
ATOM 1100 C CA . TYR A 1 129 ? -7.919 8.197 17.071 1.00 67.12 129 TYR A CA 1
ATOM 1101 C C . TYR A 1 129 ? -8.538 7.132 17.987 1.00 67.12 129 TYR A C 1
ATOM 1103 O O . TYR A 1 129 ? -9.673 7.283 18.419 1.00 67.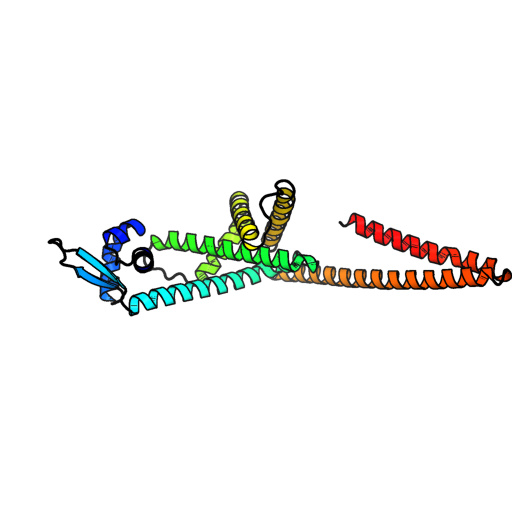12 129 TYR A O 1
ATOM 1111 N N . ALA A 1 130 ? -7.822 6.062 18.338 1.00 56.69 130 ALA A N 1
ATOM 1112 C CA . ALA A 1 130 ? -8.233 5.177 19.432 1.00 56.69 130 ALA A CA 1
ATOM 1113 C C . ALA A 1 130 ? -8.081 5.859 20.801 1.00 56.69 130 ALA A C 1
ATOM 1115 O O . ALA A 1 130 ? -8.724 5.437 21.759 1.00 56.69 130 ALA A O 1
ATOM 1116 N N . ARG A 1 131 ? -7.239 6.899 20.892 1.00 51.19 131 ARG A N 1
ATOM 1117 C CA . ARG A 1 131 ? -7.054 7.716 22.102 1.00 51.19 131 ARG A CA 1
ATOM 1118 C C . ARG A 1 131 ? -8.056 8.868 22.185 1.00 51.19 131 ARG A C 1
ATOM 1120 O O . ARG A 1 131 ? -8.586 9.115 23.262 1.00 51.19 131 ARG A O 1
ATOM 1127 N N . ASP A 1 132 ? -8.370 9.481 21.046 1.00 44.47 132 ASP A N 1
ATOM 1128 C CA . ASP A 1 132 ? -9.301 10.605 20.942 1.00 44.47 132 ASP A CA 1
ATOM 1129 C C . ASP A 1 132 ? -10.609 10.149 20.273 1.00 44.47 132 ASP A C 1
ATOM 1131 O O . ASP A 1 132 ? -10.683 9.992 19.055 1.00 44.47 132 ASP A O 1
ATOM 1135 N N . SER A 1 133 ? -11.612 9.868 21.109 1.00 42.88 133 SER A N 1
ATOM 1136 C CA . SER A 1 133 ? -13.052 9.771 20.811 1.00 42.88 133 SER A CA 1
ATOM 1137 C C . SER A 1 133 ? -13.492 9.830 19.331 1.00 42.88 133 SER A C 1
ATOM 1139 O O . SER A 1 133 ? -13.483 10.872 18.690 1.00 42.88 133 SER A O 1
ATOM 1141 N N . VAL A 1 134 ? -14.010 8.698 18.831 1.00 46.56 134 VAL A N 1
ATOM 1142 C CA . VAL A 1 134 ? -15.004 8.561 17.735 1.00 46.56 134 VAL A CA 1
ATOM 1143 C C . VAL A 1 134 ? -14.800 9.486 16.518 1.00 46.56 134 VAL A C 1
ATOM 1145 O O . VAL A 1 134 ? -15.755 10.022 15.957 1.00 46.56 134 VAL A O 1
ATOM 1148 N N . ILE A 1 135 ? -13.568 9.655 16.033 1.00 49.25 135 ILE A N 1
ATOM 1149 C CA . ILE A 1 135 ? -13.352 10.296 14.728 1.00 49.25 135 ILE A CA 1
ATOM 1150 C C . ILE A 1 135 ? -13.501 9.250 13.620 1.00 49.25 135 ILE A C 1
ATOM 1152 O O . ILE A 1 135 ? -12.794 8.242 13.542 1.00 49.25 135 ILE A O 1
ATOM 1156 N N . ARG A 1 136 ? -14.479 9.506 12.749 1.00 64.12 136 ARG A N 1
ATOM 1157 C CA . ARG A 1 136 ? -14.840 8.699 11.582 1.00 64.12 136 ARG A CA 1
ATOM 1158 C C . ARG A 1 136 ? -13.705 8.800 10.555 1.00 64.12 136 ARG A C 1
ATOM 1160 O O . ARG A 1 136 ? -13.596 9.798 9.853 1.00 64.12 136 ARG A O 1
ATOM 1167 N N . VAL A 1 137 ? -12.833 7.792 10.489 1.00 67.69 137 VAL A N 1
ATOM 1168 C CA . VAL A 1 137 ? -11.768 7.727 9.473 1.00 67.69 137 VAL A CA 1
ATOM 1169 C C . VAL A 1 137 ? -12.407 7.707 8.082 1.00 67.69 137 VAL A C 1
ATOM 1171 O O . VAL A 1 137 ? -13.060 6.727 7.721 1.00 67.69 137 VAL A O 1
ATOM 1174 N N . ASP A 1 138 ? -12.220 8.781 7.314 1.00 77.19 138 ASP A N 1
ATOM 1175 C CA . ASP A 1 138 ? -12.743 8.907 5.949 1.00 77.19 138 ASP A CA 1
ATOM 1176 C C . ASP A 1 138 ? -11.672 8.633 4.877 1.00 77.19 138 ASP A C 1
ATOM 1178 O O . ASP A 1 138 ? -10.466 8.633 5.155 1.00 77.19 138 ASP A O 1
ATOM 1182 N N . ASP A 1 139 ? -12.099 8.408 3.630 1.00 80.00 139 ASP A N 1
ATOM 1183 C CA . ASP A 1 139 ? -11.208 8.059 2.515 1.00 80.00 139 ASP A CA 1
ATOM 1184 C C . ASP A 1 139 ? -10.147 9.138 2.233 1.00 80.00 139 ASP A C 1
ATOM 1186 O O . ASP A 1 139 ? -8.995 8.827 1.903 1.00 80.00 139 ASP A O 1
ATOM 1190 N N . ARG A 1 140 ? -10.505 10.410 2.429 1.00 86.38 140 ARG A N 1
ATOM 1191 C CA . ARG A 1 140 ? -9.606 11.557 2.301 1.00 86.38 140 ARG A CA 1
ATOM 1192 C C . ARG A 1 140 ? -8.518 11.552 3.367 1.00 86.38 140 ARG A C 1
ATOM 1194 O O . ARG A 1 140 ? -7.353 11.721 3.019 1.00 86.38 140 ARG A O 1
ATOM 1201 N N . MET A 1 141 ? -8.873 11.307 4.629 1.00 87.56 141 MET A N 1
ATOM 1202 C CA . MET A 1 141 ? -7.903 11.243 5.729 1.00 87.56 141 MET A CA 1
ATOM 1203 C C . MET A 1 141 ? -6.922 10.088 5.527 1.00 87.56 141 MET A C 1
ATOM 1205 O O . MET A 1 141 ? -5.712 10.267 5.664 1.00 87.56 141 MET A O 1
ATOM 1209 N N . LEU A 1 142 ? -7.433 8.916 5.130 1.00 86.44 142 LEU A N 1
ATOM 1210 C CA . LEU A 1 142 ? -6.603 7.752 4.823 1.00 86.44 142 LEU A CA 1
ATOM 1211 C C . LEU A 1 142 ? -5.623 8.047 3.679 1.00 86.44 142 LEU A C 1
ATOM 1213 O O . LEU A 1 142 ? -4.452 7.675 3.752 1.00 86.44 142 LEU A O 1
ATOM 1217 N N . PHE A 1 143 ? -6.081 8.746 2.638 1.00 89.69 143 PHE A N 1
ATOM 1218 C CA . PHE A 1 143 ? -5.230 9.157 1.524 1.00 89.69 143 PHE A CA 1
ATOM 1219 C C . PHE A 1 143 ? -4.180 10.196 1.913 1.00 89.69 143 PHE A C 1
ATOM 1221 O O . PHE A 1 143 ? -3.018 10.047 1.535 1.00 89.69 143 PHE A O 1
ATOM 1228 N N . GLU A 1 144 ? -4.553 11.230 2.661 1.00 90.19 144 GLU A N 1
ATOM 1229 C CA . GLU A 1 144 ? -3.622 12.273 3.093 1.00 90.19 144 GLU A CA 1
ATOM 1230 C C . GLU A 1 144 ? -2.527 11.707 4.011 1.00 90.19 144 GLU A C 1
ATOM 1232 O O . GLU A 1 144 ? -1.348 12.023 3.820 1.00 90.19 144 GLU A O 1
ATOM 1237 N N . GLU A 1 145 ? -2.874 10.792 4.920 1.00 91.62 145 GLU A N 1
ATOM 1238 C CA . GLU A 1 145 ? -1.897 10.131 5.790 1.00 91.62 145 GLU A CA 1
ATOM 1239 C C . GLU A 1 145 ? -0.985 9.177 4.999 1.00 91.62 145 GLU A C 1
ATOM 1241 O O . GLU A 1 145 ? 0.238 9.215 5.150 1.00 91.62 145 GLU A O 1
ATOM 1246 N N . ALA A 1 146 ? -1.532 8.376 4.077 1.00 90.94 146 ALA A N 1
ATOM 1247 C CA . ALA A 1 146 ? -0.719 7.504 3.223 1.00 90.94 146 ALA A CA 1
ATOM 1248 C C . ALA A 1 146 ? 0.224 8.308 2.308 1.00 90.94 146 ALA A C 1
ATOM 1250 O O . ALA A 1 146 ? 1.395 7.965 2.122 1.00 90.94 146 ALA A O 1
ATOM 1251 N N . ARG A 1 147 ? -0.248 9.447 1.795 1.00 92.19 147 ARG A N 1
ATOM 1252 C CA . ARG A 1 147 ? 0.565 10.410 1.046 1.00 92.19 147 ARG A CA 1
ATOM 1253 C C . ARG A 1 147 ? 1.673 11.015 1.909 1.00 92.19 147 ARG A C 1
ATOM 1255 O O . ARG A 1 147 ? 2.803 11.160 1.438 1.00 92.19 147 ARG A O 1
ATOM 1262 N N . SER A 1 148 ? 1.372 11.355 3.160 1.00 91.62 148 SER A N 1
ATOM 1263 C CA . SER A 1 148 ? 2.351 11.841 4.140 1.00 91.62 148 SER A CA 1
ATOM 1264 C C . SER A 1 148 ? 3.440 10.798 4.417 1.00 91.62 148 SER A C 1
ATOM 1266 O O . SER A 1 148 ? 4.625 11.132 4.434 1.00 91.62 148 SER A O 1
ATOM 1268 N N . ILE A 1 149 ? 3.074 9.516 4.527 1.00 91.62 149 ILE A N 1
ATOM 1269 C CA . ILE A 1 149 ? 4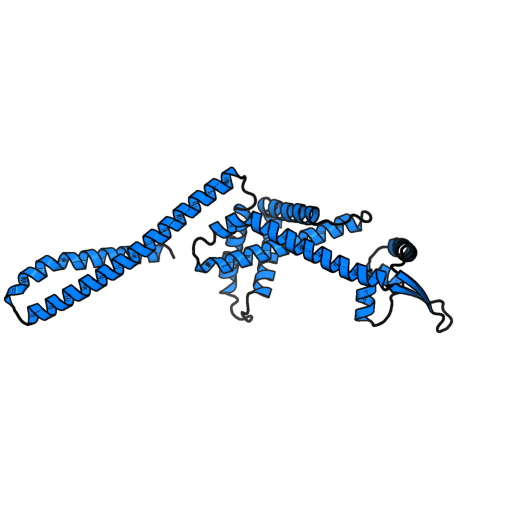.014 8.396 4.689 1.00 91.62 149 ILE A CA 1
ATOM 1270 C C . ILE A 1 149 ? 5.000 8.315 3.522 1.00 91.62 149 ILE A C 1
ATOM 1272 O O . ILE A 1 149 ? 6.210 8.280 3.753 1.00 91.62 149 ILE A O 1
ATOM 1276 N N . LEU A 1 150 ? 4.517 8.359 2.278 1.00 90.69 150 LEU A N 1
ATOM 1277 C CA . LEU A 1 150 ? 5.391 8.327 1.102 1.00 90.69 150 LEU A CA 1
ATOM 1278 C C . LEU A 1 150 ? 6.293 9.571 1.016 1.00 90.69 150 LEU A C 1
ATOM 1280 O O . LEU A 1 150 ? 7.478 9.458 0.700 1.00 90.69 150 LEU A O 1
ATOM 1284 N N . ARG A 1 151 ? 5.781 10.761 1.367 1.00 89.81 151 ARG A N 1
ATOM 1285 C CA . ARG A 1 151 ? 6.605 11.981 1.480 1.00 89.81 151 ARG A CA 1
ATOM 1286 C C . ARG A 1 151 ? 7.681 11.851 2.557 1.00 89.81 151 ARG A C 1
ATOM 1288 O O . ARG A 1 151 ? 8.826 12.231 2.329 1.00 89.81 151 ARG A O 1
ATOM 1295 N N . LYS A 1 152 ? 7.345 11.276 3.713 1.00 90.81 152 LYS A N 1
ATOM 1296 C CA . LYS A 1 152 ? 8.306 11.008 4.789 1.00 90.81 152 LYS A CA 1
ATOM 1297 C C . LYS A 1 152 ? 9.378 10.021 4.331 1.00 90.81 152 LYS A C 1
ATOM 1299 O O . LYS A 1 152 ? 10.550 10.241 4.616 1.00 90.81 152 LYS A O 1
ATOM 1304 N N . ALA A 1 153 ? 9.004 8.979 3.590 1.00 89.69 153 ALA A N 1
ATOM 1305 C CA . ALA A 1 153 ? 9.948 8.022 3.016 1.00 89.69 153 ALA A CA 1
ATOM 1306 C C . ALA A 1 153 ? 10.889 8.669 1.991 1.00 89.69 153 ALA A C 1
ATOM 1308 O O . ALA A 1 153 ? 12.061 8.314 1.932 1.00 89.69 153 ALA A O 1
ATOM 1309 N N . LYS A 1 154 ? 10.429 9.670 1.235 1.00 87.12 154 LYS A N 1
ATOM 1310 C CA . LYS A 1 154 ? 11.302 10.434 0.335 1.00 87.12 154 LYS A CA 1
ATOM 1311 C C . LYS A 1 154 ? 12.419 11.171 1.087 1.00 87.12 154 LYS A C 1
ATOM 1313 O O . LYS A 1 154 ? 13.560 11.155 0.638 1.00 87.12 154 LYS A O 1
ATOM 1318 N N . ASN A 1 155 ? 12.104 11.755 2.246 1.00 87.75 155 ASN A N 1
ATOM 1319 C CA . ASN A 1 155 ? 13.019 12.647 2.970 1.00 87.75 155 ASN A CA 1
ATOM 1320 C C . ASN A 1 155 ? 13.808 11.965 4.104 1.00 87.75 155 ASN A C 1
ATOM 1322 O O . ASN A 1 155 ? 14.839 12.479 4.526 1.00 87.75 155 ASN A O 1
ATOM 1326 N N . ASN A 1 156 ? 13.351 10.821 4.623 1.00 90.50 156 ASN A N 1
ATOM 1327 C CA . ASN A 1 156 ? 13.968 10.145 5.766 1.00 90.50 156 ASN A CA 1
ATOM 1328 C C . ASN A 1 156 ? 14.492 8.756 5.380 1.00 90.50 156 ASN A C 1
ATOM 1330 O O . ASN A 1 156 ? 13.720 7.812 5.219 1.00 90.50 156 ASN A O 1
ATOM 1334 N N . LYS A 1 157 ? 15.822 8.611 5.314 1.00 88.62 157 LYS A N 1
ATOM 1335 C CA . LYS A 1 157 ? 16.503 7.370 4.904 1.00 88.62 157 LYS A CA 1
ATOM 1336 C C . LYS A 1 157 ? 16.200 6.173 5.813 1.00 88.62 157 LYS A C 1
ATOM 1338 O O . LYS A 1 157 ? 16.035 5.066 5.308 1.00 88.62 157 LYS A O 1
ATOM 1343 N N . LYS A 1 158 ? 16.114 6.376 7.136 1.00 91.19 158 LYS A N 1
ATOM 1344 C CA . LYS A 1 158 ? 15.812 5.295 8.093 1.00 91.19 158 LYS A CA 1
ATOM 1345 C C . LYS A 1 158 ? 14.391 4.780 7.876 1.00 91.19 158 LYS A C 1
ATOM 1347 O O . LYS A 1 158 ? 14.196 3.582 7.719 1.00 91.19 158 LYS A O 1
ATOM 1352 N N . PHE A 1 159 ? 13.425 5.694 7.782 1.00 90.00 159 PHE A N 1
ATOM 1353 C CA . PHE A 1 159 ? 12.027 5.344 7.524 1.00 90.00 159 PHE A CA 1
ATOM 1354 C C . PHE A 1 159 ? 11.831 4.723 6.134 1.00 90.00 159 PHE A C 1
ATOM 1356 O O . PHE A 1 159 ? 11.085 3.758 5.998 1.00 90.00 159 PHE A O 1
ATOM 1363 N N . ARG A 1 160 ? 12.542 5.230 5.117 1.00 91.25 160 ARG A N 1
ATOM 1364 C CA . ARG A 1 160 ? 12.535 4.669 3.761 1.00 91.25 160 ARG A CA 1
ATOM 1365 C C . ARG A 1 160 ? 12.933 3.204 3.764 1.00 91.25 160 ARG A C 1
ATOM 1367 O O . ARG A 1 160 ? 12.189 2.392 3.240 1.00 91.25 160 ARG A O 1
ATOM 1374 N N . ARG A 1 161 ? 14.065 2.867 4.389 1.00 88.69 161 ARG A N 1
ATOM 1375 C CA . ARG A 1 161 ? 14.555 1.482 4.465 1.00 88.69 161 ARG A CA 1
ATOM 1376 C C . ARG A 1 161 ? 13.511 0.541 5.056 1.00 88.69 161 ARG A C 1
ATOM 1378 O O . ARG A 1 161 ? 13.250 -0.492 4.460 1.00 88.69 161 ARG A O 1
ATOM 1385 N N . THR A 1 162 ? 12.876 0.927 6.162 1.00 90.19 162 THR A N 1
ATOM 1386 C CA . THR A 1 162 ? 11.827 0.115 6.799 1.00 90.19 162 THR A CA 1
ATOM 1387 C C . THR A 1 162 ? 10.591 -0.046 5.912 1.00 90.19 162 THR A C 1
ATOM 1389 O O . THR A 1 162 ? 10.044 -1.139 5.805 1.00 90.19 162 THR A O 1
ATOM 1392 N N . LEU A 1 163 ? 10.147 1.027 5.248 1.00 91.00 163 LEU A N 1
ATOM 1393 C CA . LEU A 1 163 ? 9.009 0.953 4.330 1.00 91.00 163 LEU A CA 1
ATOM 1394 C C . LEU A 1 163 ? 9.321 0.038 3.138 1.00 91.00 163 LEU A C 1
ATOM 1396 O O . LEU A 1 163 ? 8.513 -0.820 2.789 1.00 91.00 163 LEU A O 1
ATOM 1400 N N . LEU A 1 164 ? 10.497 0.209 2.529 1.00 91.38 164 LEU A N 1
ATOM 1401 C CA . LEU A 1 164 ? 10.920 -0.577 1.375 1.00 91.38 164 LEU A CA 1
ATOM 1402 C C . LEU A 1 164 ? 11.139 -2.045 1.735 1.00 91.38 164 LEU A C 1
ATOM 1404 O O . LEU A 1 164 ? 10.717 -2.902 0.969 1.00 91.38 164 LEU A O 1
ATOM 1408 N N . SER A 1 165 ? 11.718 -2.350 2.899 1.00 88.44 165 SER A N 1
ATOM 1409 C CA . SER A 1 165 ? 11.896 -3.738 3.334 1.00 88.44 165 SER A CA 1
ATOM 1410 C C . SER A 1 165 ? 10.564 -4.450 3.537 1.00 88.44 165 SER A C 1
ATOM 1412 O O . SER A 1 165 ? 10.397 -5.573 3.071 1.00 88.44 165 SER A O 1
ATOM 1414 N N . ASN A 1 166 ? 9.591 -3.787 4.169 1.00 88.88 166 ASN A N 1
ATOM 1415 C CA . ASN A 1 166 ? 8.257 -4.359 4.346 1.00 88.88 166 ASN A CA 1
ATOM 1416 C C . ASN A 1 166 ? 7.546 -4.553 3.003 1.00 88.88 166 ASN A C 1
ATOM 1418 O O . ASN A 1 166 ? 6.954 -5.601 2.769 1.00 88.88 166 ASN A O 1
ATOM 1422 N N . THR A 1 167 ? 7.662 -3.566 2.109 1.00 89.88 167 THR A N 1
ATOM 1423 C CA . THR A 1 167 ? 7.104 -3.630 0.751 1.00 89.88 167 THR A CA 1
ATOM 1424 C C . THR A 1 167 ? 7.698 -4.801 -0.032 1.00 89.88 167 THR A C 1
ATOM 1426 O O . THR A 1 167 ? 6.976 -5.521 -0.711 1.00 89.88 167 THR A O 1
ATOM 1429 N N . LEU A 1 168 ? 9.015 -5.011 0.051 1.00 88.94 168 LEU A N 1
ATOM 1430 C CA . LEU A 1 168 ? 9.682 -6.116 -0.635 1.00 88.94 168 LEU A CA 1
ATOM 1431 C C . LEU A 1 168 ? 9.277 -7.463 -0.048 1.00 88.94 168 LEU A C 1
ATOM 1433 O O . LEU A 1 168 ? 8.977 -8.370 -0.816 1.00 88.94 168 LEU A O 1
ATOM 1437 N N . ARG A 1 169 ? 9.199 -7.582 1.281 1.00 87.94 169 ARG A N 1
ATOM 1438 C CA . ARG A 1 169 ? 8.711 -8.801 1.936 1.00 87.94 169 ARG A CA 1
ATOM 1439 C C . ARG A 1 169 ? 7.319 -9.183 1.428 1.00 87.94 169 ARG A C 1
ATOM 1441 O O . ARG A 1 169 ? 7.134 -10.297 0.955 1.00 87.94 169 ARG A O 1
ATOM 1448 N N . GLU A 1 170 ? 6.381 -8.238 1.430 1.00 87.31 170 GLU A N 1
ATOM 1449 C CA . GLU A 1 170 ? 5.017 -8.480 0.947 1.00 87.31 170 GLU A CA 1
ATOM 1450 C C . GLU A 1 170 ? 4.965 -8.747 -0.569 1.00 87.31 170 GLU A C 1
ATOM 1452 O O . GLU A 1 170 ? 4.139 -9.523 -1.049 1.00 87.31 170 GLU A O 1
ATOM 1457 N N . TYR A 1 171 ? 5.871 -8.150 -1.347 1.00 87.69 171 TYR A N 1
ATOM 1458 C CA . TYR A 1 171 ? 6.006 -8.445 -2.772 1.00 87.69 171 TYR A CA 1
ATOM 1459 C C . TYR A 1 171 ? 6.449 -9.894 -3.014 1.00 87.69 171 TYR A C 1
ATOM 1461 O O . TYR A 1 171 ? 5.876 -10.565 -3.874 1.00 87.69 171 TYR A O 1
ATOM 1469 N N . PHE A 1 172 ? 7.437 -10.385 -2.263 1.00 85.62 172 PHE A N 1
ATOM 1470 C CA . PHE A 1 172 ? 7.902 -11.765 -2.386 1.00 85.62 172 PHE A CA 1
ATOM 1471 C C . PHE A 1 172 ? 6.841 -12.765 -1.922 1.00 85.62 172 PHE A C 1
ATOM 1473 O O . PHE A 1 172 ? 6.559 -13.704 -2.656 1.00 85.62 172 PHE A O 1
ATOM 1480 N N . GLU A 1 173 ? 6.172 -12.514 -0.795 1.00 83.81 173 GLU A N 1
ATOM 1481 C CA . GLU A 1 173 ? 5.072 -13.365 -0.311 1.00 83.81 173 GLU A CA 1
ATOM 1482 C C . GLU A 1 173 ? 3.935 -13.508 -1.339 1.00 83.81 173 GLU A C 1
ATOM 1484 O O . GLU A 1 173 ? 3.344 -14.576 -1.472 1.00 83.81 173 GLU A O 1
ATOM 1489 N N . ARG A 1 174 ? 3.612 -12.441 -2.085 1.00 82.56 174 ARG A N 1
ATOM 1490 C CA . ARG A 1 174 ? 2.483 -12.440 -3.035 1.00 82.56 174 ARG A CA 1
ATOM 1491 C C . ARG A 1 174 ? 2.834 -12.914 -4.444 1.00 82.56 174 ARG A C 1
ATOM 1493 O O . ARG A 1 174 ? 1.950 -13.381 -5.159 1.00 82.56 174 ARG A O 1
ATOM 1500 N N . PHE A 1 175 ? 4.069 -12.698 -4.896 1.00 78.81 175 PHE A N 1
ATOM 1501 C CA . PHE A 1 175 ? 4.435 -12.850 -6.312 1.00 78.81 175 PHE A CA 1
ATOM 1502 C C . PHE A 1 175 ? 5.639 -13.754 -6.566 1.00 78.81 175 PHE A C 1
ATOM 1504 O O . PHE A 1 175 ? 5.944 -14.010 -7.732 1.00 78.81 175 PHE A O 1
ATOM 1511 N N . SER A 1 176 ? 6.316 -14.224 -5.521 1.00 68.88 176 SER A N 1
ATOM 1512 C CA . SER A 1 176 ? 7.385 -15.207 -5.636 1.00 68.88 176 SER A CA 1
ATOM 1513 C C . SER A 1 176 ? 6.859 -16.564 -5.186 1.00 68.88 176 SER A C 1
ATOM 1515 O O . SER A 1 176 ? 6.552 -16.770 -4.018 1.00 68.88 176 SER A O 1
ATOM 1517 N N . SER A 1 177 ? 6.789 -17.493 -6.134 1.00 52.09 177 SER A N 1
ATOM 1518 C CA . SER A 1 177 ? 6.607 -18.923 -5.886 1.00 52.09 177 SER A CA 1
ATOM 1519 C C . SER A 1 177 ? 7.948 -19.652 -5.753 1.00 52.09 177 SER A C 1
ATOM 1521 O O . SER A 1 177 ? 7.997 -20.859 -5.962 1.00 52.09 177 SER A O 1
ATOM 1523 N N . GLN A 1 178 ? 9.053 -18.932 -5.527 1.00 48.72 178 GLN A N 1
ATOM 1524 C CA . GLN A 1 178 ? 10.353 -19.576 -5.389 1.00 48.72 178 GLN A CA 1
ATOM 1525 C C . GLN A 1 178 ? 10.467 -20.154 -3.981 1.00 48.72 178 GLN A C 1
ATOM 1527 O O . GLN A 1 178 ? 10.592 -19.419 -3.004 1.00 48.72 178 GLN A O 1
ATOM 1532 N N . GLU A 1 179 ? 10.382 -21.483 -3.924 1.00 40.59 179 GLU A N 1
ATOM 1533 C CA . GLU A 1 179 ? 10.906 -22.311 -2.842 1.00 40.59 179 GLU A CA 1
ATOM 1534 C C . GLU A 1 179 ? 12.319 -21.851 -2.446 1.00 40.59 179 GLU A C 1
ATOM 1536 O O . GLU A 1 179 ? 13.091 -21.342 -3.261 1.00 40.59 179 GLU A O 1
ATOM 1541 N N . GLU A 1 180 ? 12.613 -22.022 -1.162 1.00 42.31 180 GLU A N 1
ATOM 1542 C CA . GLU A 1 180 ? 13.650 -21.405 -0.326 1.00 42.31 180 GLU A CA 1
ATOM 1543 C C . GLU A 1 180 ? 15.134 -21.626 -0.729 1.00 42.31 180 GLU A C 1
ATOM 1545 O O . GLU A 1 180 ? 16.033 -21.387 0.083 1.00 42.31 180 GLU A O 1
ATOM 1550 N N . ASP A 1 181 ? 15.445 -22.012 -1.969 1.00 39.69 181 ASP A N 1
ATOM 1551 C CA . ASP A 1 181 ? 16.729 -22.645 -2.312 1.00 39.69 181 ASP A CA 1
ATOM 1552 C C . ASP A 1 181 ? 17.775 -21.784 -3.051 1.00 39.69 181 ASP A C 1
ATOM 1554 O O . ASP A 1 181 ? 18.830 -22.292 -3.437 1.00 39.69 181 ASP A O 1
ATOM 1558 N N . SER A 1 182 ? 17.608 -20.461 -3.197 1.00 41.53 182 SER A N 1
ATOM 1559 C CA . SER A 1 182 ? 18.619 -19.629 -3.888 1.00 41.53 182 SER A CA 1
ATOM 1560 C C . SER A 1 182 ? 19.094 -18.375 -3.149 1.00 41.53 182 SER A C 1
ATOM 1562 O O . SER A 1 182 ? 19.231 -17.305 -3.744 1.00 41.53 182 SER A O 1
ATOM 1564 N N . ARG A 1 183 ? 19.518 -18.530 -1.887 1.00 53.69 183 ARG A N 1
ATOM 1565 C CA . ARG A 1 183 ? 20.028 -17.452 -1.001 1.00 53.69 183 ARG A CA 1
ATOM 1566 C C . ARG A 1 183 ? 21.064 -16.482 -1.613 1.00 53.69 183 ARG A C 1
ATOM 1568 O O . ARG A 1 183 ? 21.199 -15.364 -1.127 1.00 53.69 183 ARG A O 1
ATOM 1575 N N . ARG A 1 184 ? 21.804 -16.857 -2.669 1.00 47.91 184 ARG A N 1
ATOM 1576 C CA . ARG A 1 184 ? 22.755 -15.962 -3.378 1.00 47.91 184 ARG A CA 1
ATOM 1577 C C . ARG A 1 184 ? 22.164 -15.210 -4.580 1.00 47.91 184 ARG A C 1
ATOM 1579 O O . ARG A 1 184 ? 22.649 -14.124 -4.893 1.00 47.91 184 ARG A O 1
ATOM 1586 N N . GLY A 1 185 ? 21.145 -15.753 -5.249 1.00 51.12 185 GLY A N 1
ATOM 1587 C CA . GLY A 1 185 ? 20.425 -15.061 -6.331 1.00 51.12 185 GLY A CA 1
ATOM 1588 C C . GLY A 1 185 ? 19.482 -13.979 -5.797 1.00 51.12 185 GLY A C 1
ATOM 1589 O O . GLY A 1 185 ? 19.296 -12.930 -6.427 1.00 51.12 185 GLY A O 1
ATOM 1590 N N . ASP A 1 186 ? 18.984 -14.198 -4.582 1.00 60.84 186 ASP A N 1
ATOM 1591 C CA . ASP A 1 186 ? 17.963 -13.368 -3.950 1.00 60.84 186 ASP A CA 1
ATOM 1592 C C . ASP A 1 186 ? 18.497 -12.007 -3.499 1.00 60.84 186 ASP A C 1
ATOM 1594 O O . ASP A 1 186 ? 17.808 -11.001 -3.657 1.00 60.84 186 ASP A O 1
ATOM 1598 N N . GLU A 1 187 ? 19.753 -11.905 -3.044 1.00 69.94 187 GLU A N 1
ATOM 1599 C CA . GLU A 1 187 ? 20.334 -10.610 -2.654 1.00 69.94 187 GLU A CA 1
ATOM 1600 C C . GLU A 1 187 ? 20.478 -9.638 -3.833 1.00 69.94 187 GLU A C 1
ATOM 1602 O O . GLU A 1 187 ? 20.245 -8.430 -3.700 1.00 69.94 187 GLU A O 1
ATOM 1607 N N . GLY A 1 188 ? 20.882 -10.150 -5.000 1.00 78.31 188 GLY A N 1
ATOM 1608 C CA . GLY A 1 188 ? 21.033 -9.346 -6.212 1.00 78.31 188 GLY A CA 1
ATOM 1609 C C . GLY A 1 188 ? 19.684 -8.840 -6.718 1.00 78.31 188 GLY A C 1
ATOM 1610 O O . GLY A 1 188 ? 19.545 -7.667 -7.088 1.00 78.31 188 GLY A O 1
ATOM 1611 N N . LEU A 1 189 ? 18.673 -9.710 -6.682 1.00 80.06 189 LEU A N 1
ATOM 1612 C CA . LEU A 1 189 ? 17.306 -9.380 -7.059 1.00 80.06 189 LEU A CA 1
ATOM 1613 C C . LEU A 1 189 ? 16.675 -8.403 -6.056 1.00 80.06 189 LEU A C 1
ATOM 1615 O O . LEU A 1 189 ? 16.131 -7.381 -6.476 1.00 80.06 189 LEU A O 1
ATOM 1619 N N . TYR A 1 190 ? 16.848 -8.626 -4.753 1.00 82.81 190 TYR A N 1
ATOM 1620 C CA . TYR A 1 190 ? 16.384 -7.734 -3.690 1.00 82.81 190 TYR A CA 1
ATOM 1621 C C . TYR A 1 190 ? 16.951 -6.320 -3.855 1.00 82.81 190 TYR A C 1
ATOM 1623 O O . TYR A 1 190 ? 16.190 -5.359 -3.966 1.00 82.81 190 TYR A O 1
ATOM 1631 N N . LYS A 1 191 ? 18.279 -6.177 -3.992 1.00 85.31 191 LYS A N 1
ATOM 1632 C CA . LYS A 1 191 ? 18.933 -4.871 -4.222 1.00 85.31 191 LYS A CA 1
ATOM 1633 C C . LYS A 1 191 ? 18.431 -4.190 -5.498 1.00 85.31 191 LYS A C 1
ATOM 1635 O O . LYS A 1 191 ? 18.325 -2.963 -5.559 1.00 85.31 191 LYS A O 1
ATOM 1640 N N . ARG A 1 192 ? 18.125 -4.964 -6.545 1.00 87.31 192 ARG A N 1
ATOM 1641 C CA . ARG A 1 192 ? 17.570 -4.439 -7.801 1.00 87.31 192 ARG A CA 1
ATOM 1642 C C . ARG A 1 192 ? 16.139 -3.926 -7.619 1.00 87.31 192 ARG A C 1
ATOM 1644 O O . ARG A 1 192 ? 15.833 -2.858 -8.152 1.00 87.31 192 ARG A O 1
ATOM 1651 N N . LEU A 1 193 ? 15.280 -4.657 -6.907 1.00 87.25 193 LEU A N 1
ATOM 1652 C CA . LEU A 1 193 ? 13.909 -4.233 -6.610 1.00 87.25 193 LEU A CA 1
ATOM 1653 C C . LEU A 1 193 ? 13.891 -3.031 -5.657 1.00 87.25 193 LEU A C 1
ATOM 1655 O O . LEU A 1 193 ? 13.162 -2.075 -5.907 1.00 87.25 193 LEU A O 1
ATOM 1659 N N . GLU A 1 194 ? 14.754 -3.017 -4.641 1.00 89.25 194 GLU A N 1
ATOM 1660 C CA . GLU A 1 194 ? 14.914 -1.889 -3.718 1.00 89.25 194 GLU A CA 1
ATOM 1661 C C . GLU A 1 194 ? 15.267 -0.604 -4.477 1.00 89.25 194 GLU A C 1
ATOM 1663 O O . GLU A 1 194 ? 14.554 0.392 -4.370 1.00 89.25 194 GLU A O 1
ATOM 1668 N N . LYS A 1 195 ? 16.282 -0.644 -5.354 1.00 88.50 195 LYS A N 1
ATOM 1669 C CA . LYS A 1 195 ? 16.644 0.501 -6.210 1.00 88.50 195 LYS A CA 1
ATOM 1670 C C . LYS A 1 195 ? 15.494 0.965 -7.107 1.00 88.50 195 LYS A C 1
ATOM 1672 O O . LYS A 1 195 ? 15.411 2.142 -7.451 1.00 88.50 195 LYS A O 1
ATOM 1677 N N . ARG A 1 196 ? 14.620 0.055 -7.544 1.00 86.94 196 ARG A N 1
ATOM 1678 C CA . ARG A 1 196 ? 13.444 0.409 -8.354 1.00 86.94 196 ARG A CA 1
ATOM 1679 C C . ARG A 1 196 ? 12.370 1.082 -7.519 1.00 86.94 196 ARG A C 1
ATOM 1681 O O . ARG A 1 196 ? 11.802 2.062 -7.986 1.00 86.94 196 ARG A O 1
ATOM 1688 N N . LEU A 1 197 ? 12.126 0.603 -6.302 1.00 89.50 197 LEU A N 1
ATOM 1689 C CA . LEU A 1 197 ? 11.229 1.264 -5.360 1.00 89.50 197 LEU A CA 1
ATOM 1690 C C . LEU A 1 197 ? 11.751 2.650 -4.961 1.00 89.50 197 LEU A C 1
ATOM 1692 O O . LEU A 1 197 ? 10.972 3.598 -4.905 1.00 89.50 197 LEU A O 1
ATOM 1696 N N . GLU A 1 198 ? 13.063 2.805 -4.761 1.00 89.31 198 GLU A N 1
ATOM 1697 C CA . GLU A 1 198 ? 13.674 4.120 -4.539 1.00 89.31 198 GLU A CA 1
ATOM 1698 C C . GLU A 1 198 ? 13.411 5.063 -5.718 1.00 89.31 198 GLU A C 1
ATOM 1700 O O . GLU A 1 198 ? 12.932 6.177 -5.515 1.00 89.31 198 GLU A O 1
ATOM 1705 N N . LYS A 1 199 ? 13.616 4.595 -6.955 1.00 86.94 199 LYS A N 1
ATOM 1706 C CA . LYS A 1 199 ? 13.292 5.385 -8.151 1.00 86.94 199 LYS A CA 1
ATOM 1707 C C . LYS A 1 199 ? 11.801 5.700 -8.258 1.00 86.94 199 LYS A C 1
ATOM 1709 O O . LYS A 1 199 ? 11.456 6.827 -8.593 1.00 86.94 199 LYS A O 1
ATOM 1714 N N . LEU A 1 200 ? 10.909 4.751 -7.954 1.00 86.12 200 LEU A N 1
ATOM 1715 C CA . LEU A 1 200 ? 9.465 5.013 -7.900 1.00 86.12 200 LEU A CA 1
ATOM 1716 C C . LEU A 1 200 ? 9.181 6.185 -6.954 1.00 86.12 200 LEU A C 1
ATOM 1718 O O . LEU A 1 200 ? 8.534 7.142 -7.374 1.00 86.12 200 LEU A O 1
ATOM 1722 N N . LEU A 1 201 ? 9.743 6.151 -5.739 1.00 85.38 201 LEU A N 1
ATOM 1723 C CA . LEU A 1 201 ? 9.614 7.207 -4.728 1.00 85.38 201 LEU A CA 1
ATOM 1724 C C . LEU A 1 201 ? 10.173 8.566 -5.173 1.00 85.38 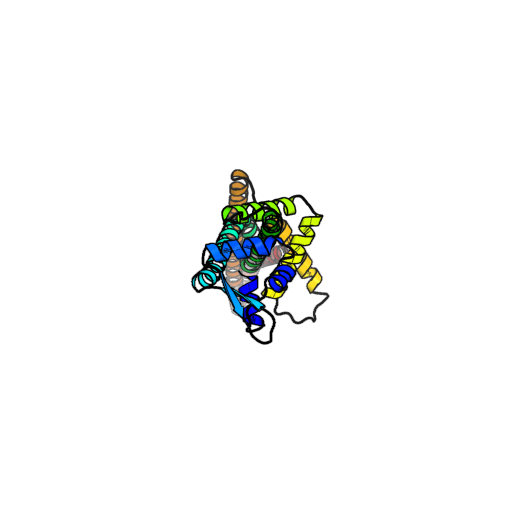201 LEU A C 1
ATOM 1726 O O . LEU A 1 201 ? 9.606 9.607 -4.830 1.00 85.38 201 LEU A O 1
ATOM 1730 N N . GLU A 1 202 ? 11.266 8.585 -5.934 1.00 83.19 202 GLU A N 1
ATOM 1731 C CA . GLU A 1 202 ? 11.847 9.823 -6.466 1.00 83.19 202 GLU A CA 1
ATOM 1732 C C . GLU A 1 202 ? 10.885 10.548 -7.415 1.00 83.19 202 GLU A C 1
ATOM 1734 O O . GLU A 1 202 ? 10.714 11.771 -7.310 1.00 83.19 202 GLU A O 1
ATOM 1739 N N . TYR A 1 203 ? 10.210 9.793 -8.289 1.00 74.88 203 TYR A N 1
ATOM 1740 C CA . TYR A 1 203 ? 9.237 10.320 -9.251 1.00 74.88 203 TYR A CA 1
ATOM 1741 C C . TYR A 1 203 ? 7.859 10.622 -8.635 1.00 74.88 203 TYR A C 1
ATOM 1743 O O . TYR A 1 203 ? 7.048 11.308 -9.266 1.00 74.88 203 TYR A O 1
ATOM 1751 N N . CYS A 1 204 ? 7.597 10.191 -7.397 1.00 74.44 204 CYS A N 1
ATOM 1752 C CA . CYS A 1 204 ? 6.366 10.514 -6.678 1.00 74.44 204 CYS A CA 1
ATOM 1753 C C . CYS A 1 204 ? 6.203 12.013 -6.430 1.00 74.44 204 CYS A C 1
ATOM 1755 O O . CYS A 1 204 ? 7.140 12.713 -6.026 1.00 74.44 204 CYS A O 1
ATOM 1757 N N . PHE A 1 205 ? 4.958 12.479 -6.553 1.00 68.12 205 PHE A N 1
ATOM 1758 C CA . PHE A 1 205 ? 4.536 13.832 -6.178 1.00 68.12 205 PHE A CA 1
ATOM 1759 C C . PHE A 1 205 ? 5.320 14.953 -6.867 1.00 68.12 205 PHE A C 1
ATOM 1761 O O . PHE A 1 205 ? 5.477 16.035 -6.300 1.00 68.12 205 PHE A O 1
ATOM 1768 N N . GLN A 1 206 ? 5.791 14.732 -8.097 1.00 70.19 206 GLN A N 1
ATOM 1769 C CA . GLN A 1 206 ? 6.367 15.825 -8.870 1.00 70.19 206 GLN A CA 1
ATOM 1770 C C . GLN A 1 206 ? 5.335 16.945 -9.088 1.00 70.19 206 GLN A C 1
ATOM 1772 O O . GLN A 1 206 ? 4.151 16.653 -9.316 1.00 70.19 206 GLN A O 1
ATOM 1777 N N . PRO A 1 207 ? 5.758 18.222 -9.040 1.00 70.38 207 PRO A N 1
ATOM 1778 C CA . PRO A 1 207 ? 4.893 19.344 -9.387 1.00 70.38 207 PRO A CA 1
ATOM 1779 C C . PRO A 1 207 ? 4.442 19.225 -10.847 1.00 70.38 207 PRO A C 1
ATOM 1781 O O . PRO A 1 207 ? 5.161 18.669 -11.676 1.00 70.38 207 PRO A O 1
ATOM 1784 N N . ARG A 1 208 ? 3.264 19.768 -11.183 1.00 67.62 208 ARG A N 1
ATOM 1785 C CA . ARG A 1 208 ? 2.614 19.604 -12.501 1.00 67.62 208 ARG A CA 1
ATOM 1786 C C . ARG A 1 208 ? 3.547 19.907 -13.684 1.00 67.62 208 ARG A C 1
ATOM 1788 O O . ARG A 1 208 ? 3.555 19.153 -14.649 1.00 67.62 208 ARG A O 1
ATOM 1795 N N . ARG A 1 209 ? 4.383 20.948 -13.580 1.00 73.25 209 ARG A N 1
ATOM 1796 C CA . ARG A 1 209 ? 5.393 21.292 -14.602 1.00 73.25 209 ARG A CA 1
ATOM 1797 C C . ARG A 1 209 ? 6.477 20.214 -14.748 1.00 73.25 209 ARG A C 1
ATOM 1799 O O . ARG A 1 209 ? 6.797 19.825 -15.866 1.00 73.25 209 ARG A O 1
ATOM 1806 N N . GLY A 1 210 ? 6.975 19.676 -13.632 1.00 73.50 210 GLY A N 1
ATOM 1807 C CA . GLY A 1 210 ? 7.928 18.561 -13.624 1.00 73.50 210 GLY A CA 1
ATOM 1808 C C . GLY A 1 210 ? 7.338 17.287 -14.231 1.00 73.50 210 GLY A C 1
ATOM 1809 O O . GLY A 1 210 ? 7.986 16.653 -15.059 1.00 73.50 210 GLY A O 1
ATOM 1810 N N . ARG A 1 211 ? 6.065 16.986 -13.922 1.00 71.44 211 ARG A N 1
ATOM 1811 C CA . ARG A 1 211 ? 5.334 15.850 -14.514 1.00 71.44 211 ARG A CA 1
ATOM 1812 C C . ARG A 1 211 ? 5.332 15.904 -16.037 1.00 71.44 211 ARG A C 1
ATOM 1814 O O . ARG A 1 211 ? 5.659 14.918 -16.687 1.00 71.44 211 ARG A O 1
ATOM 1821 N N . ILE A 1 212 ? 4.968 17.059 -16.595 1.00 74.38 212 ILE A N 1
ATOM 1822 C CA . ILE A 1 212 ? 4.871 17.263 -18.044 1.00 74.38 212 ILE A CA 1
ATOM 1823 C C . ILE A 1 212 ? 6.246 17.095 -18.699 1.00 74.38 212 ILE A C 1
ATOM 1825 O O . ILE A 1 212 ? 6.364 16.365 -19.679 1.00 74.38 212 ILE A O 1
ATOM 1829 N N . ALA A 1 213 ? 7.294 17.695 -18.129 1.00 78.31 213 ALA A N 1
ATOM 1830 C CA . ALA A 1 213 ? 8.652 17.577 -18.658 1.00 78.31 213 ALA A CA 1
ATOM 1831 C C . ALA A 1 213 ? 9.151 16.120 -18.677 1.00 78.31 213 ALA A C 1
ATOM 1833 O O . ALA A 1 213 ? 9.700 15.662 -19.681 1.00 78.31 213 ALA A O 1
ATOM 1834 N N . VAL A 1 214 ? 8.919 15.366 -17.596 1.00 77.56 214 VAL A N 1
ATOM 1835 C CA . VAL A 1 214 ? 9.288 13.944 -17.525 1.00 77.56 214 VAL A CA 1
ATOM 1836 C C . VAL A 1 214 ? 8.497 13.122 -18.541 1.00 77.56 214 VAL A C 1
ATOM 1838 O O . VAL A 1 214 ? 9.097 12.325 -19.256 1.00 77.56 214 VAL A O 1
ATOM 1841 N N . LEU A 1 215 ? 7.187 13.349 -18.680 1.00 75.62 215 LEU A N 1
ATOM 1842 C CA . LEU A 1 215 ? 6.356 12.662 -19.677 1.00 75.62 215 LEU A CA 1
ATOM 1843 C C . LEU A 1 215 ? 6.815 12.920 -21.113 1.00 75.62 215 LEU A C 1
ATOM 1845 O O . LEU A 1 215 ? 6.889 11.981 -21.904 1.00 75.62 215 LEU A O 1
ATOM 1849 N N . ILE A 1 216 ? 7.154 14.167 -21.450 1.00 77.56 216 ILE A N 1
ATOM 1850 C CA . ILE A 1 216 ? 7.677 14.524 -22.776 1.00 77.56 216 ILE A CA 1
ATOM 1851 C C . ILE A 1 216 ? 8.994 13.786 -23.030 1.00 77.56 216 ILE A C 1
ATOM 1853 O O . ILE A 1 216 ? 9.148 13.141 -24.069 1.00 77.56 216 ILE A O 1
ATOM 1857 N N . LYS A 1 217 ? 9.915 13.802 -22.057 1.00 81.75 217 LYS A N 1
ATOM 1858 C CA . LYS A 1 217 ? 11.200 13.097 -22.159 1.00 81.75 217 LYS A CA 1
ATOM 1859 C C . LYS A 1 217 ? 11.010 11.588 -22.331 1.00 81.75 217 LYS A C 1
ATOM 1861 O O . LYS A 1 217 ? 11.660 10.979 -23.176 1.00 81.75 217 LYS A O 1
ATOM 1866 N N . LEU A 1 218 ? 10.100 10.982 -21.571 1.00 77.75 218 LEU A N 1
ATOM 1867 C CA . LEU A 1 218 ? 9.782 9.557 -21.677 1.00 77.75 218 LEU A CA 1
ATOM 1868 C C . LEU A 1 218 ? 9.154 9.202 -23.020 1.00 77.75 218 LEU A C 1
ATOM 1870 O O . LEU A 1 218 ? 9.515 8.184 -23.609 1.00 77.75 218 LEU A O 1
ATOM 1874 N N . ARG A 1 219 ? 8.249 10.043 -23.527 1.00 77.25 219 ARG A N 1
ATOM 1875 C CA . ARG A 1 219 ? 7.640 9.854 -24.844 1.00 77.25 219 ARG A CA 1
ATOM 1876 C C . ARG A 1 219 ? 8.702 9.903 -25.943 1.00 77.25 219 ARG A C 1
ATOM 1878 O O . ARG A 1 219 ? 8.694 9.012 -26.784 1.00 77.25 219 ARG A O 1
ATOM 1885 N N . ALA A 1 220 ? 9.639 10.851 -25.877 1.00 78.25 220 ALA A N 1
ATOM 1886 C CA . ALA A 1 220 ? 10.750 10.961 -26.825 1.00 78.25 220 ALA A CA 1
ATOM 1887 C C . ALA A 1 220 ? 11.683 9.733 -26.798 1.00 78.25 220 ALA A C 1
ATOM 1889 O O . ALA A 1 220 ? 12.074 9.217 -27.844 1.00 78.25 220 ALA A O 1
ATOM 1890 N N . ILE A 1 221 ? 12.005 9.222 -25.603 1.00 77.94 221 ILE A N 1
ATOM 1891 C CA . ILE A 1 221 ? 12.818 8.003 -25.440 1.00 77.94 221 ILE A CA 1
ATOM 1892 C C . ILE A 1 221 ? 12.075 6.773 -25.968 1.00 77.94 221 ILE A C 1
ATOM 1894 O O . ILE A 1 221 ? 12.662 5.898 -26.601 1.00 77.94 221 ILE A O 1
ATOM 1898 N N . ARG A 1 222 ? 10.768 6.679 -25.712 1.00 72.12 222 ARG A N 1
ATOM 1899 C CA . ARG A 1 222 ? 9.966 5.559 -26.198 1.00 72.12 222 ARG A CA 1
ATOM 1900 C C . ARG A 1 222 ? 9.874 5.577 -27.718 1.00 72.12 222 ARG A C 1
ATOM 1902 O O . ARG A 1 222 ? 10.088 4.531 -28.318 1.00 72.12 222 ARG A O 1
ATOM 1909 N N . SER A 1 223 ? 9.623 6.742 -28.322 1.00 70.31 223 SER A N 1
ATOM 1910 C CA . SER A 1 223 ? 9.594 6.884 -29.779 1.00 70.31 223 SER A CA 1
ATOM 1911 C C . SER A 1 223 ? 10.936 6.516 -30.404 1.00 70.31 223 SER A C 1
ATOM 1913 O O . SER A 1 223 ? 10.947 5.748 -31.364 1.00 70.31 223 SER A O 1
ATOM 1915 N N . SER A 1 224 ? 12.059 6.969 -29.831 1.00 69.75 224 SER A N 1
ATOM 1916 C CA . SER A 1 224 ? 13.388 6.627 -30.349 1.00 69.75 224 SER A CA 1
ATOM 1917 C C . SER A 1 224 ? 13.693 5.134 -30.235 1.00 69.75 224 SER A C 1
ATOM 1919 O O . SER A 1 224 ? 14.212 4.555 -31.183 1.00 69.75 224 SER A O 1
ATOM 1921 N N . LEU A 1 225 ? 13.300 4.474 -29.140 1.00 69.56 225 LEU A N 1
ATOM 1922 C CA . LEU A 1 225 ? 13.422 3.020 -28.994 1.00 69.56 225 LEU A CA 1
ATOM 1923 C C . LEU A 1 225 ? 12.616 2.256 -30.049 1.00 69.56 225 LEU A C 1
ATOM 1925 O O . LEU A 1 225 ? 13.141 1.310 -30.633 1.00 69.56 225 LEU A O 1
ATOM 1929 N N . THR A 1 226 ? 11.372 2.662 -30.325 1.00 70.00 226 THR A N 1
ATOM 1930 C CA . THR A 1 226 ? 10.573 2.052 -31.404 1.00 70.00 226 THR A CA 1
ATOM 1931 C C . THR A 1 226 ? 11.231 2.245 -32.764 1.00 70.00 226 THR A C 1
ATOM 1933 O O . THR A 1 226 ? 11.402 1.265 -33.483 1.00 70.00 226 THR A O 1
ATOM 1936 N N . ILE A 1 227 ? 11.671 3.465 -33.088 1.00 68.88 227 ILE A N 1
ATOM 1937 C CA . ILE A 1 227 ? 12.339 3.768 -34.362 1.00 68.88 227 ILE A CA 1
ATOM 1938 C C . ILE A 1 227 ? 13.609 2.925 -34.513 1.00 68.88 227 ILE A C 1
ATOM 1940 O O . ILE A 1 227 ? 13.791 2.272 -35.536 1.00 68.88 227 ILE A O 1
ATOM 1944 N N . MET A 1 228 ? 14.444 2.858 -33.474 1.00 65.38 228 MET A N 1
ATOM 1945 C CA . MET A 1 228 ? 15.656 2.036 -33.474 1.00 65.38 228 MET A CA 1
ATOM 1946 C C . MET A 1 228 ? 15.345 0.545 -33.621 1.00 65.38 228 MET A C 1
ATOM 1948 O O . MET A 1 228 ? 16.045 -0.150 -34.350 1.00 65.38 228 MET A O 1
ATOM 1952 N N . SER A 1 229 ? 14.293 0.037 -32.971 1.00 63.81 229 SER A N 1
ATOM 1953 C CA . SER A 1 229 ? 13.899 -1.370 -33.114 1.00 63.81 229 SER A CA 1
ATOM 1954 C C . SER A 1 229 ? 13.453 -1.706 -34.539 1.00 63.81 229 SER A C 1
ATOM 1956 O O . SER A 1 229 ? 13.860 -2.737 -35.070 1.00 63.81 229 SER A O 1
ATOM 1958 N N . SER A 1 230 ? 12.702 -0.807 -35.181 1.00 68.19 230 SER A N 1
ATOM 1959 C CA . SER A 1 230 ? 12.280 -0.958 -36.572 1.00 68.19 230 SER A CA 1
ATOM 1960 C C . SER A 1 230 ? 13.471 -0.872 -37.522 1.00 68.19 230 SER A C 1
ATOM 1962 O O . SER A 1 230 ? 13.596 -1.708 -38.408 1.00 68.19 230 SER A O 1
ATOM 1964 N N . LEU A 1 231 ? 14.389 0.077 -37.311 1.00 69.88 231 LEU A N 1
ATOM 1965 C CA . LEU A 1 231 ? 15.615 0.194 -38.107 1.00 69.88 231 LEU A CA 1
ATOM 1966 C C . LEU A 1 231 ? 16.476 -1.070 -38.019 1.00 69.88 231 LEU A C 1
ATOM 1968 O O . LEU A 1 231 ? 16.945 -1.551 -39.043 1.00 69.88 231 LEU A O 1
ATOM 1972 N N . ILE A 1 232 ? 16.640 -1.644 -36.822 1.00 71.56 232 ILE A N 1
ATOM 1973 C CA . ILE A 1 232 ? 17.370 -2.908 -36.635 1.00 71.56 232 ILE A CA 1
ATOM 1974 C C . ILE A 1 232 ? 16.666 -4.059 -37.366 1.00 71.56 232 ILE A C 1
ATOM 1976 O O . ILE A 1 232 ? 17.331 -4.885 -37.985 1.00 71.56 232 ILE A O 1
ATOM 1980 N N . TYR A 1 233 ? 15.334 -4.115 -37.309 1.00 73.75 233 TYR A N 1
ATOM 1981 C CA . TYR A 1 233 ? 14.550 -5.139 -37.999 1.00 73.75 233 TYR A CA 1
ATOM 1982 C C . TYR A 1 233 ? 14.709 -5.048 -39.524 1.00 73.75 233 TYR A C 1
ATOM 1984 O O . TYR A 1 233 ? 15.062 -6.040 -40.161 1.00 73.75 233 TYR A O 1
ATOM 1992 N N . TYR A 1 234 ? 14.545 -3.855 -40.104 1.00 72.38 234 TYR A N 1
ATOM 1993 C CA . TYR A 1 234 ? 14.725 -3.646 -41.541 1.00 72.38 234 TYR A CA 1
ATOM 1994 C C . TYR A 1 234 ? 16.174 -3.860 -41.983 1.00 72.38 234 TYR A C 1
ATOM 1996 O O . TYR A 1 234 ? 16.396 -4.517 -42.994 1.00 72.38 234 TYR A O 1
ATOM 2004 N N . ALA A 1 235 ? 17.167 -3.395 -41.218 1.00 71.94 235 ALA A N 1
ATOM 2005 C CA . ALA A 1 235 ? 18.577 -3.657 -41.510 1.00 71.94 235 ALA A CA 1
ATOM 2006 C C . ALA A 1 235 ? 18.895 -5.164 -41.510 1.00 71.94 235 ALA A C 1
ATOM 2008 O O . ALA A 1 235 ? 19.630 -5.636 -42.373 1.00 71.94 235 ALA A O 1
ATOM 2009 N N . GLY A 1 236 ? 18.299 -5.930 -40.588 1.00 71.44 236 GLY A N 1
ATOM 2010 C CA . GLY A 1 236 ? 18.399 -7.390 -40.572 1.00 71.44 236 GLY A CA 1
ATOM 2011 C C . GLY A 1 236 ? 17.783 -8.043 -41.812 1.00 71.44 236 GLY A C 1
ATOM 2012 O O . GLY A 1 236 ? 18.394 -8.938 -42.391 1.00 71.44 236 GLY A O 1
ATOM 2013 N N . ILE A 1 237 ? 16.618 -7.568 -42.266 1.00 75.12 237 ILE A N 1
ATOM 2014 C CA . ILE A 1 237 ? 15.991 -8.041 -43.512 1.00 75.12 237 ILE A CA 1
ATOM 2015 C C . ILE A 1 237 ? 16.874 -7.719 -44.719 1.00 75.12 237 ILE A C 1
ATOM 2017 O O . ILE A 1 237 ? 17.142 -8.609 -45.519 1.00 75.12 237 ILE A O 1
ATOM 2021 N N . PHE A 1 238 ? 17.368 -6.483 -44.836 1.00 72.25 238 PHE A N 1
ATOM 2022 C CA . PHE A 1 238 ? 18.261 -6.089 -45.929 1.00 72.25 238 PHE A CA 1
ATOM 2023 C C . PHE A 1 238 ? 19.555 -6.904 -45.943 1.00 72.25 238 PHE A C 1
ATOM 2025 O O . PHE A 1 238 ? 20.023 -7.267 -47.017 1.00 72.25 238 PHE A O 1
ATOM 2032 N N . PHE A 1 239 ? 20.106 -7.240 -44.774 1.00 73.62 239 PHE A N 1
ATOM 2033 C CA . PHE A 1 239 ? 21.263 -8.128 -44.669 1.00 73.62 239 PHE A CA 1
ATOM 2034 C C . PHE A 1 239 ? 20.952 -9.555 -45.136 1.00 73.62 239 PHE A C 1
ATOM 2036 O O . PHE A 1 239 ? 21.734 -10.139 -45.875 1.00 73.62 239 PHE A O 1
ATOM 2043 N N . LEU A 1 240 ? 19.807 -10.123 -44.751 1.00 75.50 240 LEU A N 1
ATOM 2044 C CA . LEU A 1 240 ? 19.405 -11.452 -45.227 1.00 75.50 240 LEU A CA 1
ATOM 2045 C C . LEU A 1 240 ? 19.167 -11.463 -46.741 1.00 75.50 240 LEU A C 1
ATOM 2047 O O . LEU A 1 240 ? 19.538 -12.417 -47.420 1.00 75.50 240 LEU A O 1
ATOM 2051 N N . LEU A 1 241 ? 18.590 -10.386 -47.274 1.00 76.69 241 LEU A N 1
ATOM 2052 C CA . LEU A 1 241 ? 18.329 -10.233 -48.700 1.00 76.69 241 LEU A CA 1
ATOM 2053 C C . LEU A 1 241 ? 19.637 -10.062 -49.488 1.00 76.69 241 LEU A C 1
ATOM 2055 O O . LEU A 1 241 ? 19.811 -10.704 -50.520 1.00 76.69 241 LEU A O 1
ATOM 2059 N N . SER A 1 242 ? 20.593 -9.278 -48.974 1.00 70.00 242 SER A N 1
ATOM 2060 C CA . SER A 1 242 ? 21.920 -9.140 -49.589 1.00 70.00 242 SER A CA 1
ATOM 2061 C C . SER A 1 242 ? 22.726 -10.437 -49.521 1.00 70.00 242 SER A C 1
ATOM 2063 O O . SER A 1 242 ? 23.397 -10.781 -50.491 1.00 70.00 242 SER A O 1
ATOM 2065 N N . LEU A 1 243 ? 22.608 -11.199 -48.429 1.00 77.06 243 LEU A N 1
ATOM 2066 C CA . LEU A 1 243 ? 23.211 -12.523 -48.296 1.00 77.06 243 LEU A CA 1
ATOM 2067 C C . LEU A 1 243 ? 22.631 -13.501 -49.329 1.00 77.06 243 LEU A C 1
ATOM 2069 O O . LEU A 1 243 ? 23.390 -14.199 -49.993 1.00 77.06 243 LEU A O 1
ATOM 2073 N N . ALA A 1 244 ? 21.307 -13.525 -49.507 1.00 76.12 244 ALA A N 1
ATOM 2074 C CA . ALA A 1 244 ? 20.648 -14.385 -50.490 1.00 76.12 244 ALA A CA 1
ATOM 2075 C C . ALA A 1 244 ? 21.071 -14.045 -51.930 1.00 76.12 244 ALA A C 1
ATOM 2077 O O . ALA A 1 244 ? 21.364 -14.946 -52.714 1.00 76.12 244 ALA A O 1
ATOM 2078 N N . VAL A 1 245 ? 21.173 -12.752 -52.260 1.00 74.94 245 VAL A N 1
ATOM 2079 C CA . VAL A 1 245 ? 21.672 -12.285 -53.564 1.00 74.94 245 VAL A CA 1
ATOM 2080 C C . VAL A 1 245 ? 23.143 -12.659 -53.759 1.00 74.94 245 VAL A C 1
ATOM 2082 O O . VAL A 1 245 ? 23.508 -13.140 -54.829 1.00 74.94 245 VAL A O 1
ATOM 2085 N N . ALA A 1 246 ? 23.983 -12.500 -52.732 1.00 73.81 246 ALA A N 1
ATOM 2086 C CA . ALA A 1 246 ? 25.391 -12.881 -52.793 1.00 73.81 246 ALA A CA 1
ATOM 2087 C C . ALA A 1 246 ? 25.566 -14.393 -53.000 1.00 73.81 246 ALA A C 1
ATOM 2089 O O . ALA A 1 246 ? 26.356 -14.793 -53.847 1.00 73.81 246 ALA A O 1
ATOM 2090 N N . VAL A 1 247 ? 24.796 -15.226 -52.291 1.00 76.06 247 VAL A N 1
ATOM 2091 C CA . VAL A 1 247 ? 24.793 -16.689 -52.470 1.00 76.06 247 VAL A CA 1
ATOM 2092 C C . VAL A 1 247 ? 24.288 -17.080 -53.865 1.00 76.06 247 VAL A C 1
ATOM 2094 O O . VAL A 1 247 ? 24.861 -17.960 -54.501 1.00 76.06 247 VAL A O 1
ATOM 2097 N N . GLY A 1 248 ? 23.255 -16.407 -54.381 1.00 74.38 248 GLY A N 1
ATOM 2098 C CA . GLY A 1 248 ? 22.780 -16.618 -55.752 1.00 74.38 248 GLY A CA 1
ATOM 2099 C C . GLY A 1 248 ? 23.839 -16.268 -56.804 1.00 74.38 248 GLY A C 1
ATOM 2100 O O . GLY A 1 248 ? 24.058 -17.034 -57.739 1.00 74.38 248 GLY A O 1
ATOM 2101 N N . LEU A 1 249 ? 24.546 -15.149 -56.623 1.00 68.12 249 LEU A N 1
ATOM 2102 C CA . LEU A 1 249 ? 25.625 -14.708 -57.511 1.00 68.12 249 LEU A CA 1
ATOM 2103 C C . LEU A 1 249 ? 26.854 -15.621 -57.453 1.00 68.12 249 LEU A C 1
ATOM 2105 O O . LEU A 1 249 ? 27.445 -15.894 -58.495 1.00 68.12 249 LEU A O 1
ATOM 2109 N N . THR A 1 250 ? 27.241 -16.116 -56.273 1.00 65.69 250 THR A N 1
ATOM 2110 C CA . THR A 1 250 ? 28.373 -17.048 -56.147 1.00 65.69 250 THR A CA 1
ATOM 2111 C C . THR A 1 250 ? 28.061 -18.404 -56.768 1.00 65.69 250 THR A C 1
ATOM 2113 O O . THR A 1 250 ? 28.911 -18.947 -57.470 1.00 65.69 250 THR A O 1
ATOM 2116 N N . LEU A 1 251 ? 26.840 -18.922 -56.586 1.00 70.62 251 LEU A N 1
ATOM 2117 C CA . LEU A 1 251 ? 26.380 -20.134 -57.271 1.00 70.62 251 LEU A CA 1
ATOM 2118 C C . LEU A 1 251 ? 26.352 -19.944 -58.794 1.00 70.62 251 LEU A C 1
ATOM 2120 O O . LEU A 1 251 ? 26.783 -20.831 -59.524 1.00 70.62 251 LEU A O 1
ATOM 2124 N N . TYR A 1 252 ? 25.911 -18.780 -59.281 1.00 64.06 252 TYR A N 1
ATOM 2125 C CA . TYR A 1 252 ? 25.866 -18.471 -60.713 1.00 64.06 252 TYR A CA 1
ATOM 2126 C C . TYR A 1 252 ? 27.262 -18.311 -61.343 1.00 64.06 252 TYR A C 1
ATOM 2128 O O . TYR A 1 252 ? 27.515 -18.813 -62.437 1.00 64.06 252 TYR A O 1
ATOM 2136 N N . ALA A 1 253 ? 28.210 -17.676 -60.648 1.00 58.00 253 ALA A N 1
ATOM 2137 C CA . ALA A 1 253 ? 29.588 -17.530 -61.126 1.00 58.00 253 ALA A CA 1
ATOM 2138 C C . ALA A 1 253 ? 30.380 -18.846 -61.142 1.00 58.00 253 ALA A C 1
ATOM 2140 O O . ALA A 1 253 ? 31.332 -18.976 -61.909 1.00 58.00 253 ALA A O 1
ATOM 2141 N N . LEU A 1 254 ? 29.962 -19.837 -60.350 1.00 60.75 254 LEU A N 1
ATOM 2142 C CA . LEU A 1 254 ? 30.482 -21.205 -60.417 1.00 60.75 254 LEU A CA 1
ATOM 2143 C C . LEU A 1 254 ? 30.128 -21.890 -61.753 1.00 60.75 254 LEU A C 1
ATOM 2145 O O . LEU A 1 254 ? 30.866 -22.762 -62.202 1.00 60.75 254 LEU A O 1
ATOM 2149 N N . TYR A 1 255 ? 29.041 -21.458 -62.406 1.00 60.78 255 TYR A N 1
ATOM 2150 C CA . TYR A 1 255 ? 28.606 -21.940 -63.723 1.00 60.78 255 TYR A CA 1
ATOM 2151 C C . TYR A 1 255 ? 29.137 -21.102 -64.901 1.00 60.78 255 TYR A C 1
ATOM 2153 O O . TYR A 1 255 ? 29.243 -21.625 -66.009 1.00 60.78 255 TYR A O 1
ATOM 2161 N N . VAL A 1 256 ? 29.486 -19.824 -64.697 1.00 60.16 256 VAL A N 1
ATOM 2162 C CA . VAL A 1 256 ? 29.983 -18.920 -65.755 1.00 60.16 256 VAL A CA 1
ATOM 2163 C C . VAL A 1 256 ? 31.224 -18.144 -65.268 1.00 60.16 256 VAL A C 1
ATOM 2165 O O . VAL A 1 256 ? 31.080 -17.110 -64.608 1.00 60.16 256 VAL A O 1
ATOM 2168 N N . PRO A 1 257 ? 32.455 -18.571 -65.630 1.00 58.91 257 PRO A N 1
ATOM 2169 C CA . PRO A 1 257 ? 33.708 -17.989 -65.119 1.00 58.91 257 PRO A CA 1
ATOM 2170 C C . PRO A 1 257 ? 33.930 -16.499 -65.438 1.00 58.91 257 PRO A C 1
ATOM 2172 O O . PRO A 1 257 ? 34.714 -15.828 -64.768 1.00 58.91 257 PRO A O 1
ATOM 2175 N N . ALA A 1 258 ? 33.234 -15.951 -66.438 1.00 57.91 258 ALA A N 1
ATOM 2176 C CA . ALA A 1 258 ? 33.404 -14.570 -66.899 1.00 57.91 258 ALA A CA 1
ATOM 2177 C C . ALA A 1 258 ? 32.899 -13.490 -65.911 1.00 57.91 258 ALA A C 1
ATOM 2179 O O . ALA A 1 258 ? 33.196 -12.311 -66.094 1.00 57.91 258 ALA A O 1
ATOM 2180 N N . PHE A 1 259 ? 32.162 -13.860 -64.854 1.00 53.88 259 PHE A N 1
ATOM 2181 C CA . PHE A 1 259 ? 31.569 -12.912 -63.892 1.00 53.88 259 PHE A CA 1
ATOM 2182 C C . PHE A 1 259 ? 32.390 -12.670 -62.613 1.00 53.88 259 PHE A C 1
ATOM 2184 O O . PHE A 1 259 ? 32.006 -11.850 -61.775 1.00 53.88 259 PHE A O 1
ATOM 2191 N N . PHE A 1 260 ? 33.549 -13.317 -62.472 1.00 55.66 260 PHE A N 1
ATOM 2192 C CA . PHE A 1 260 ? 34.457 -13.161 -61.330 1.00 55.66 260 PHE A CA 1
ATOM 2193 C C . PHE A 1 260 ? 34.790 -11.695 -60.940 1.00 55.66 260 PHE A C 1
ATOM 2195 O O . PHE A 1 260 ? 34.751 -11.380 -59.746 1.00 55.66 260 PHE A O 1
ATOM 2202 N N . PRO A 1 261 ? 35.046 -10.753 -61.878 1.00 58.41 261 PRO A N 1
ATOM 2203 C CA . PRO A 1 261 ? 35.347 -9.366 -61.506 1.00 58.41 261 PRO A CA 1
ATOM 2204 C C . PRO A 1 261 ? 34.143 -8.607 -60.919 1.00 58.41 261 PRO A C 1
ATOM 2206 O O . PRO A 1 261 ? 34.327 -7.744 -60.062 1.00 58.41 261 PRO A O 1
ATOM 2209 N N . ALA A 1 262 ? 32.907 -8.949 -61.301 1.00 58.28 262 ALA A N 1
ATOM 2210 C CA . ALA A 1 262 ? 31.705 -8.300 -60.769 1.00 58.28 262 ALA A CA 1
ATOM 2211 C C . ALA A 1 262 ? 31.459 -8.654 -59.290 1.00 58.28 262 ALA A C 1
ATOM 2213 O O . ALA A 1 262 ? 31.009 -7.812 -58.511 1.00 58.28 262 ALA A O 1
ATOM 2214 N N . ILE A 1 263 ? 31.815 -9.875 -58.875 1.00 59.09 263 ILE A N 1
ATOM 2215 C CA . ILE A 1 263 ? 31.721 -10.319 -57.476 1.00 59.09 263 ILE A CA 1
ATOM 2216 C C . ILE A 1 263 ? 32.742 -9.591 -56.600 1.00 59.09 263 ILE A C 1
ATOM 2218 O O . ILE A 1 263 ? 32.393 -9.145 -55.509 1.00 59.09 263 ILE A O 1
ATOM 2222 N N . MET A 1 264 ? 33.973 -9.404 -57.087 1.00 58.09 264 MET A N 1
ATOM 2223 C CA . MET A 1 264 ? 35.021 -8.670 -56.364 1.00 58.09 264 MET A CA 1
ATOM 2224 C C . MET A 1 264 ? 34.639 -7.205 -56.102 1.00 58.09 264 MET A C 1
ATOM 2226 O O . MET A 1 264 ? 34.933 -6.680 -55.029 1.00 58.09 264 MET A O 1
ATOM 2230 N N . ILE A 1 265 ? 33.932 -6.564 -57.040 1.00 59.91 265 ILE A N 1
ATOM 2231 C CA . ILE A 1 265 ? 33.430 -5.185 -56.894 1.00 59.91 265 ILE A CA 1
ATOM 2232 C C . ILE A 1 265 ? 32.233 -5.114 -55.930 1.00 59.91 265 ILE A C 1
ATOM 2234 O O . ILE A 1 265 ? 32.085 -4.135 -55.201 1.00 59.91 265 ILE A O 1
ATOM 2238 N N . MET A 1 266 ? 31.392 -6.153 -55.889 1.00 59.06 266 MET A N 1
ATOM 2239 C CA . MET A 1 266 ? 30.231 -6.225 -54.993 1.00 59.06 266 MET A CA 1
ATOM 2240 C C . MET A 1 266 ? 30.595 -6.632 -53.558 1.00 59.06 266 MET A C 1
ATOM 2242 O O . MET A 1 266 ? 29.890 -6.230 -52.641 1.00 59.06 266 MET A O 1
ATOM 2246 N N . LEU A 1 267 ? 31.691 -7.372 -53.342 1.00 60.19 267 LEU A N 1
ATOM 2247 C CA . LEU A 1 267 ? 32.188 -7.873 -52.046 1.00 60.19 267 LEU A CA 1
ATOM 2248 C C . LEU A 1 267 ? 32.309 -6.840 -50.896 1.00 60.19 267 LEU A C 1
ATOM 2250 O O . LEU A 1 267 ? 32.003 -7.199 -49.753 1.00 60.19 267 LEU A O 1
ATOM 2254 N N . PRO A 1 268 ? 32.719 -5.574 -51.123 1.00 70.12 268 PRO A N 1
ATOM 2255 C CA . PRO A 1 268 ? 32.775 -4.576 -50.054 1.00 70.12 268 PRO A CA 1
ATOM 2256 C C . PRO A 1 268 ? 31.399 -4.206 -49.484 1.00 70.12 268 PRO A C 1
ATOM 2258 O O . PRO A 1 268 ? 31.308 -3.903 -48.298 1.00 70.12 268 PRO A O 1
ATOM 2261 N N . TYR A 1 269 ? 30.318 -4.272 -50.266 1.00 62.53 269 TYR A N 1
ATOM 2262 C CA . TYR A 1 269 ? 28.971 -3.924 -49.796 1.00 62.53 269 TYR A CA 1
ATOM 2263 C C . TYR A 1 269 ? 28.426 -4.872 -48.708 1.00 62.53 269 TYR A C 1
ATOM 2265 O O . TYR A 1 269 ? 28.039 -4.378 -47.647 1.00 62.53 269 TYR A O 1
ATOM 2273 N N . PRO A 1 270 ? 28.417 -6.212 -48.872 1.00 62.66 270 PRO A N 1
ATOM 2274 C CA . PRO A 1 270 ? 28.002 -7.125 -47.815 1.00 62.66 270 PRO A CA 1
ATOM 2275 C C . PRO A 1 270 ? 28.961 -7.089 -46.621 1.00 62.66 270 PRO A C 1
ATOM 2277 O O . PRO A 1 270 ? 28.483 -7.156 -45.494 1.00 62.66 270 PRO A O 1
ATOM 2280 N N . LEU A 1 271 ? 30.273 -6.898 -46.825 1.00 68.81 271 LEU A N 1
ATOM 2281 C CA . LEU A 1 271 ? 31.233 -6.699 -45.728 1.00 68.81 271 LEU A CA 1
ATOM 2282 C C . LEU A 1 271 ? 30.908 -5.452 -44.897 1.00 68.81 271 LEU A C 1
ATOM 2284 O O . LEU A 1 271 ? 30.938 -5.508 -43.668 1.00 68.81 271 LEU A O 1
ATOM 2288 N N . LEU A 1 272 ? 30.544 -4.346 -45.547 1.00 69.62 272 LEU A N 1
ATOM 2289 C CA . LEU A 1 272 ? 30.186 -3.098 -44.877 1.00 69.62 272 LEU A CA 1
ATOM 2290 C C . LEU A 1 272 ? 28.865 -3.230 -44.105 1.00 69.62 272 LEU A C 1
ATOM 2292 O O . LEU A 1 272 ? 28.768 -2.747 -42.976 1.00 69.62 272 LEU A O 1
ATOM 2296 N N . ILE A 1 273 ? 27.882 -3.958 -44.648 1.00 69.94 273 ILE A N 1
ATOM 2297 C CA . ILE A 1 273 ? 26.631 -4.280 -43.939 1.00 69.94 273 ILE A CA 1
ATOM 2298 C C . ILE A 1 273 ? 26.907 -5.201 -42.738 1.00 69.94 273 ILE A C 1
ATOM 2300 O O . ILE A 1 273 ? 26.354 -4.985 -41.659 1.00 69.94 273 ILE A O 1
ATOM 2304 N N . LEU A 1 274 ? 27.791 -6.193 -42.882 1.00 66.38 274 LEU A N 1
ATOM 2305 C CA . LEU A 1 274 ? 28.172 -7.116 -41.807 1.00 66.38 274 LEU A CA 1
ATOM 2306 C C . LEU A 1 274 ? 28.920 -6.379 -40.685 1.00 66.38 274 LEU A C 1
ATOM 2308 O O . LEU A 1 274 ? 28.642 -6.596 -39.507 1.00 66.38 274 LEU A O 1
ATOM 2312 N N . LEU A 1 275 ? 29.790 -5.430 -41.036 1.00 69.75 275 LEU A N 1
ATOM 2313 C CA . LEU A 1 275 ? 30.489 -4.566 -40.084 1.00 69.75 275 LEU A CA 1
ATOM 2314 C C . LEU A 1 275 ? 29.510 -3.655 -39.324 1.00 69.75 275 LEU A C 1
ATOM 2316 O O . LEU A 1 275 ? 29.591 -3.548 -38.099 1.00 69.75 275 LEU A O 1
ATOM 2320 N N . LEU A 1 276 ? 28.515 -3.085 -40.012 1.00 69.75 276 LEU A N 1
ATOM 2321 C CA . LEU A 1 276 ? 27.418 -2.335 -39.388 1.00 69.75 276 LEU A CA 1
ATOM 2322 C C . LEU A 1 276 ? 26.583 -3.211 -38.441 1.00 69.75 276 LEU A C 1
ATOM 2324 O O . LEU A 1 276 ? 26.277 -2.795 -37.322 1.00 69.75 276 LEU A O 1
ATOM 2328 N N . ALA A 1 277 ? 26.268 -4.445 -38.842 1.00 66.25 277 ALA A N 1
ATOM 2329 C CA . ALA A 1 277 ? 25.541 -5.400 -38.012 1.00 66.25 277 ALA A CA 1
ATOM 2330 C C . ALA A 1 277 ? 26.330 -5.779 -36.744 1.00 66.25 277 ALA A C 1
ATOM 2332 O O . ALA A 1 277 ? 25.764 -5.801 -35.648 1.00 66.25 277 ALA A O 1
ATOM 2333 N N . VAL A 1 278 ? 27.645 -6.001 -36.857 1.00 67.75 278 VAL A N 1
ATOM 2334 C CA . VAL A 1 278 ? 28.537 -6.269 -35.715 1.00 67.75 278 VAL A CA 1
ATOM 2335 C C . VAL A 1 278 ? 28.604 -5.068 -34.771 1.00 67.75 278 VAL A C 1
ATOM 2337 O O . VAL A 1 278 ? 28.485 -5.250 -33.557 1.00 67.75 278 VAL A O 1
ATOM 2340 N N . ILE A 1 279 ? 28.706 -3.840 -35.292 1.00 68.94 279 ILE A N 1
ATOM 2341 C CA . ILE A 1 279 ? 28.655 -2.614 -34.477 1.00 68.94 279 ILE A CA 1
ATOM 2342 C C . ILE A 1 279 ? 27.314 -2.510 -33.739 1.00 68.94 279 ILE A C 1
ATOM 2344 O O . ILE A 1 279 ? 27.297 -2.240 -32.536 1.00 68.94 279 ILE A O 1
ATOM 2348 N N . CYS A 1 280 ? 26.189 -2.787 -34.404 1.00 62.31 280 CYS A N 1
ATOM 2349 C CA . CYS A 1 280 ? 24.870 -2.788 -33.768 1.00 62.31 280 CYS A CA 1
ATOM 2350 C C . CYS A 1 280 ? 24.747 -3.852 -32.662 1.00 62.31 280 CYS A C 1
ATOM 2352 O O . CYS A 1 280 ? 24.181 -3.578 -31.600 1.00 62.31 280 CYS A O 1
ATOM 2354 N N . VAL A 1 281 ? 25.301 -5.053 -32.862 1.00 60.03 281 VAL A N 1
ATOM 2355 C CA . VAL A 1 281 ? 25.316 -6.120 -31.845 1.00 60.03 281 VAL A CA 1
ATOM 2356 C C . VAL A 1 281 ? 26.228 -5.759 -30.667 1.00 60.03 281 VAL A C 1
ATOM 2358 O O . VAL A 1 281 ? 25.832 -5.944 -29.512 1.00 60.03 281 VAL A O 1
ATOM 2361 N N . LEU A 1 282 ? 27.410 -5.192 -30.922 1.00 50.88 282 LEU A N 1
ATOM 2362 C CA . LEU A 1 282 ? 28.334 -4.725 -29.882 1.00 50.88 282 LEU A CA 1
ATOM 2363 C C . LEU A 1 282 ? 27.739 -3.573 -29.064 1.00 50.88 282 LEU A C 1
ATOM 2365 O O . LEU A 1 282 ? 27.801 -3.602 -27.831 1.00 50.88 282 LEU A O 1
ATOM 2369 N N . ALA A 1 283 ? 27.083 -2.612 -29.717 1.00 52.16 283 ALA A N 1
ATOM 2370 C CA . ALA A 1 283 ? 26.352 -1.540 -29.045 1.00 52.16 283 ALA A CA 1
ATOM 2371 C C . ALA A 1 283 ? 25.245 -2.101 -28.135 1.00 52.16 283 ALA A C 1
ATOM 2373 O O . ALA A 1 283 ? 25.091 -1.659 -26.997 1.00 52.16 283 ALA A O 1
ATOM 2374 N N . ARG A 1 284 ? 24.534 -3.146 -28.580 1.00 44.81 284 ARG A N 1
ATOM 2375 C CA . ARG A 1 284 ? 23.500 -3.827 -27.786 1.00 44.81 284 ARG A CA 1
ATOM 2376 C C . ARG A 1 284 ? 24.078 -4.581 -26.581 1.00 44.81 284 ARG A C 1
ATOM 2378 O O . ARG A 1 284 ? 23.456 -4.582 -25.517 1.00 44.81 284 ARG A O 1
ATOM 2385 N N . ARG A 1 285 ? 25.264 -5.190 -26.705 1.00 39.34 285 ARG A N 1
ATOM 2386 C CA . ARG A 1 285 ? 25.932 -5.923 -25.609 1.00 39.34 285 ARG A CA 1
ATOM 2387 C C . ARG A 1 285 ? 26.443 -4.998 -24.504 1.00 39.34 285 ARG A C 1
ATOM 2389 O O . ARG A 1 285 ? 26.367 -5.372 -23.343 1.00 39.34 285 ARG A O 1
ATOM 2396 N N . ARG A 1 286 ? 26.885 -3.783 -24.846 1.00 37.25 286 ARG A N 1
ATOM 2397 C CA . ARG A 1 286 ? 27.364 -2.773 -23.880 1.00 37.25 286 ARG A CA 1
ATOM 2398 C C . ARG A 1 286 ? 26.237 -2.099 -23.079 1.00 37.25 286 ARG A C 1
ATOM 2400 O O . ARG A 1 286 ? 26.508 -1.423 -22.095 1.00 37.25 286 ARG A O 1
ATOM 2407 N N . THR A 1 287 ? 24.983 -2.280 -23.504 1.00 40.12 287 THR A N 1
ATOM 2408 C CA . THR A 1 287 ? 23.777 -1.737 -22.844 1.00 40.12 287 THR A CA 1
ATOM 2409 C C . THR A 1 287 ? 23.019 -2.731 -21.949 1.00 40.12 287 THR A C 1
ATOM 2411 O O . THR A 1 287 ? 21.998 -2.352 -21.370 1.00 40.12 287 THR A O 1
ATOM 2414 N N . ARG A 1 288 ? 23.473 -3.990 -21.845 1.00 33.12 288 ARG A N 1
ATOM 2415 C CA . ARG A 1 288 ? 22.970 -4.975 -20.866 1.00 33.12 288 ARG A CA 1
ATOM 2416 C C . ARG A 1 288 ? 23.759 -4.887 -19.568 1.00 33.12 288 ARG A C 1
ATOM 2418 O O . ARG A 1 288 ? 23.102 -5.054 -18.517 1.00 33.12 288 ARG A O 1
#

pLDDT: mean 77.29, std 13.71, range [33.12, 92.75]

Foldseek 3Di:
DVLQVVCCVVPVDFDALVSVCVVLVDPCSVVVLVVCVVVQQWDWDFDPPPNDTTTGIHGDPNVVVCVVVVVVQVVVLLVVLLVVQCVLLVLLLLLQCLDVVCNVVLSLLSSLLSNLLLVVLVVVCCVVCSVPPDDDDHSVSSNVSSLVLLVCLLVDVVSVVVSLVNSVVVSCVVPPPDDPPCPPVVVVVSVVSSVSVNSSSVSGPDDPVRSVVSVVVSVVVSVVVVVVVVVLVVLVVVLVVLVVVLVVVVVVCVVPVPCVVVSVVCVVVSVVSVVVNVVVVVVVVVVD

Radius of gyration: 32.72 Å; chains: 1; bounding box: 65×44×108 Å

Secondary structure (DSSP, 8-state):
-HHHHHHHHHHSSPPPHHHHHHHHTSTTHHHHHHHHHHTTSEEEEEE-TTSS-EEEEEEPHHHHHHHHHHHHHHHHHHHHHHHHHHHHHHHHHHHH-SSGGGHHHHHHHHHHHHHHHHHHHHHHHHHHHTTSTT----HHHHHHHHHHHHHHHHH-HHHHHHHHHHHHHHHHHHH----S--HHHHHHHHHHHHHHHHHHHHHTT--HHHHHHHHHHHHHHHHHHHHHHHHHHHHHHHHHHHHHHHHHHHHHHHH-GGGHHHHHHHTHHHHHHHHHHHHHHHHHHTT-